Protein AF-0000000079718727 (afdb_homodimer)

Organism: NCBI:txid616991

Structure (mmCIF, N/CA/C/O backbone):
data_AF-0000000079718727-model_v1
#
loop_
_entity.id
_entity.type
_entity.pdbx_description
1 polymer 'Uncharacterized protein'
#
loop_
_atom_site.group_PDB
_atom_site.id
_atom_site.type_symbol
_atom_site.label_atom_id
_atom_site.label_alt_id
_atom_site.label_comp_id
_atom_site.label_asym_id
_atom_site.label_entity_id
_atom_site.label_seq_id
_atom_site.pdbx_PDB_ins_code
_atom_site.Cartn_x
_atom_site.Cartn_y
_atom_site.Cartn_z
_atom_site.occupancy
_atom_site.B_iso_or_equiv
_atom_site.auth_seq_id
_atom_site.auth_comp_id
_atom_site.auth_asym_id
_atom_site.auth_atom_id
_atom_site.pdbx_PDB_model_num
ATOM 1 N N . MET A 1 1 ? 8.297 -9.117 6.426 1 93.31 1 MET A N 1
ATOM 2 C CA . MET A 1 1 ? 7.969 -8.266 7.562 1 93.31 1 MET A CA 1
ATOM 3 C C . MET A 1 1 ? 6.512 -7.809 7.496 1 93.31 1 MET A C 1
ATOM 5 O O . MET A 1 1 ? 6.027 -7.422 6.434 1 93.31 1 MET A O 1
ATOM 9 N N . LYS A 1 2 ? 5.801 -8.016 8.57 1 97.44 2 LYS A N 1
ATOM 10 C CA . LYS A 1 2 ? 4.41 -7.566 8.641 1 97.44 2 LYS A CA 1
ATOM 11 C C . LYS A 1 2 ? 4.105 -6.91 9.984 1 97.44 2 LYS A C 1
ATOM 13 O O . LYS A 1 2 ? 4.84 -7.109 10.953 1 97.44 2 LYS A O 1
ATOM 18 N N . ILE A 1 3 ? 3.084 -6.105 9.984 1 98.56 3 ILE A N 1
ATOM 19 C CA . ILE A 1 3 ? 2.514 -5.527 11.195 1 98.56 3 ILE A CA 1
ATOM 20 C C . ILE A 1 3 ? 1.02 -5.277 10.992 1 98.56 3 ILE A C 1
ATOM 22 O O . ILE A 1 3 ? 0.595 -4.859 9.914 1 98.56 3 ILE A O 1
ATOM 26 N N . ASN A 1 4 ? 0.254 -5.629 12.07 1 98.75 4 ASN A N 1
ATOM 27 C CA . ASN A 1 4 ? -1.149 -5.242 11.977 1 98.75 4 ASN A CA 1
ATOM 28 C C . ASN A 1 4 ? -1.316 -3.727 12.039 1 98.75 4 ASN A C 1
ATOM 30 O O . ASN A 1 4 ? -0.668 -3.059 12.852 1 98.75 4 ASN A O 1
ATOM 34 N N . LYS A 1 5 ? -2.252 -3.238 11.227 1 98.5 5 LYS A N 1
ATOM 35 C CA . LYS A 1 5 ? -2.4 -1.789 11.148 1 98.5 5 LYS A CA 1
ATOM 36 C C . LYS A 1 5 ? -2.682 -1.187 12.516 1 98.5 5 LYS A C 1
ATOM 38 O O . LYS A 1 5 ? -2.205 -0.093 12.836 1 98.5 5 LYS A O 1
ATOM 43 N N . GLU A 1 6 ? -3.4 -1.875 13.398 1 97.88 6 GLU A N 1
ATOM 44 C CA . GLU A 1 6 ? -3.762 -1.343 14.711 1 97.88 6 GLU A CA 1
ATOM 45 C C . GLU A 1 6 ? -2.58 -1.393 15.672 1 97.88 6 GLU A C 1
ATOM 47 O O . GLU A 1 6 ? -2.621 -0.788 16.75 1 97.88 6 GLU A O 1
ATOM 52 N N . SER A 1 7 ? -1.541 -2.168 15.305 1 98.44 7 SER A N 1
ATOM 53 C CA . SER A 1 7 ? -0.389 -2.322 16.188 1 98.44 7 SER A CA 1
ATOM 54 C C . SER A 1 7 ? 0.741 -1.378 15.789 1 98.44 7 SER A C 1
ATOM 56 O O . SER A 1 7 ? 1.793 -1.356 16.438 1 98.44 7 SER A O 1
ATOM 58 N N . ILE A 1 8 ? 0.582 -0.688 14.656 1 98.62 8 ILE A N 1
ATOM 59 C CA . ILE A 1 8 ? 1.578 0.31 14.289 1 98.62 8 ILE A CA 1
ATOM 60 C C . ILE A 1 8 ? 1.684 1.368 15.383 1 98.62 8 ILE A C 1
ATOM 62 O O . ILE A 1 8 ? 0.667 1.829 15.906 1 98.62 8 ILE A O 1
ATOM 66 N N . PRO A 1 9 ? 2.861 1.795 15.727 1 98.38 9 PRO A N 1
ATOM 67 C CA . PRO A 1 9 ? 3.014 2.783 16.797 1 98.38 9 PRO A CA 1
ATOM 68 C C . PRO A 1 9 ? 2.336 4.113 16.469 1 98.38 9 PRO A C 1
ATOM 70 O O . PRO A 1 9 ? 2.426 4.594 15.344 1 98.38 9 PRO A O 1
ATOM 73 N N . THR A 1 10 ? 1.676 4.699 17.516 1 97.81 10 THR A N 1
ATOM 74 C CA . THR A 1 10 ? 1.069 6.02 17.375 1 97.81 10 THR A CA 1
ATOM 75 C C . THR A 1 10 ? 2.135 7.109 17.422 1 97.81 10 THR A C 1
ATOM 77 O O . THR A 1 10 ? 2.957 7.145 18.344 1 97.81 10 THR A O 1
ATOM 80 N N . THR A 1 11 ? 2.084 7.973 16.469 1 96.19 11 THR A N 1
ATOM 81 C CA . THR A 1 11 ? 3.059 9.062 16.453 1 96.19 11 THR A CA 1
ATOM 82 C C . THR A 1 11 ? 2.402 10.383 16.828 1 96.19 11 THR A C 1
ATOM 84 O O . THR A 1 11 ? 3.072 11.289 17.328 1 96.19 11 THR A O 1
ATOM 87 N N . MET A 1 12 ? 1.173 10.57 16.625 1 92.31 12 MET A N 1
ATOM 88 C CA . MET A 1 12 ? 0.374 11.734 17 1 92.31 12 MET A CA 1
ATOM 89 C C . MET A 1 12 ? -1.045 11.32 17.375 1 92.31 12 MET A C 1
ATOM 91 O O . MET A 1 12 ? -1.648 10.477 16.719 1 92.31 12 MET A O 1
ATOM 95 N N . GLN A 1 13 ? -1.51 11.93 18.484 1 94.19 13 GLN A N 1
ATOM 96 C CA . GLN A 1 13 ? -2.84 11.547 18.938 1 94.19 13 GLN A CA 1
ATOM 97 C C . GLN A 1 13 ? -3.584 12.742 19.516 1 94.19 13 GLN A C 1
ATOM 99 O O . GLN A 1 13 ? -3.014 13.531 20.281 1 94.19 13 GLN A O 1
ATOM 104 N N . SER A 1 14 ? -4.754 12.914 19.094 1 92.38 14 SER A N 1
ATOM 105 C CA . SER A 1 14 ? -5.754 13.797 19.688 1 92.38 14 SER A CA 1
ATOM 106 C C . SER A 1 14 ? -7.129 13.141 19.703 1 92.38 14 SER A C 1
ATOM 108 O O . SER A 1 14 ? -7.297 12.023 19.219 1 92.38 14 SER A O 1
ATOM 110 N N . PRO A 1 15 ? -8.102 13.695 20.422 1 90.88 15 PRO A N 1
ATOM 111 C CA . PRO A 1 15 ? -9.383 13.008 20.594 1 90.88 15 PRO A CA 1
ATOM 112 C C . PRO A 1 15 ? -9.945 12.469 19.281 1 90.88 15 PRO A C 1
ATOM 114 O O . PRO A 1 15 ? -10.43 11.336 19.219 1 90.88 15 PRO A O 1
ATOM 117 N N . ASP A 1 16 ? -9.875 13.07 18.109 1 94.12 16 ASP A N 1
ATOM 118 C CA . ASP A 1 16 ? -10.477 12.617 16.859 1 94.12 16 ASP A CA 1
ATOM 119 C C . ASP A 1 16 ? -9.406 12.305 15.828 1 94.12 16 ASP A C 1
ATOM 121 O O . ASP A 1 16 ? -9.703 12.148 14.641 1 94.12 16 ASP A O 1
ATOM 125 N N . THR A 1 17 ? -8.188 12.234 16.297 1 96.19 17 THR A N 1
ATOM 126 C CA . THR A 1 17 ? -7.07 12.023 15.375 1 96.19 17 THR A CA 1
ATOM 127 C C . THR A 1 17 ? -6.109 10.977 15.922 1 96.19 17 THR A C 1
ATOM 129 O O . THR A 1 17 ? -5.723 11.031 17.094 1 96.19 17 THR A O 1
ATOM 132 N N . THR A 1 18 ? -5.816 9.992 15.172 1 97.88 18 THR A N 1
ATOM 133 C CA . THR A 1 18 ? -4.746 9.047 15.453 1 97.88 18 THR A CA 1
ATOM 134 C C . THR A 1 18 ? -3.867 8.836 14.227 1 97.88 18 THR A C 1
ATOM 136 O O . THR A 1 18 ? -4.34 8.359 13.188 1 97.88 18 THR A O 1
ATOM 139 N N . MET A 1 19 ? -2.602 9.195 14.297 1 97.81 19 MET A N 1
ATOM 140 C CA . MET A 1 19 ? -1.617 8.938 13.25 1 97.81 19 MET A CA 1
ATOM 141 C C . MET A 1 19 ? -0.585 7.914 13.711 1 97.81 19 MET A C 1
ATOM 143 O O . MET A 1 19 ? -0.058 8.016 14.82 1 97.81 19 MET A O 1
ATOM 147 N N . ARG A 1 20 ? -0.367 6.91 12.891 1 98.69 20 ARG A N 1
ATOM 148 C CA . ARG A 1 20 ? 0.563 5.824 13.172 1 98.69 20 ARG A CA 1
ATOM 149 C C . ARG A 1 20 ? 1.602 5.688 12.062 1 98.69 20 ARG A C 1
ATOM 151 O O . ARG A 1 20 ? 1.285 5.863 10.883 1 98.69 20 ARG A O 1
ATOM 158 N N . ALA A 1 21 ? 2.818 5.309 12.438 1 98.75 21 ALA A N 1
ATOM 159 C CA . ALA A 1 21 ? 3.875 5.133 11.445 1 98.75 21 ALA A CA 1
ATOM 160 C C . ALA A 1 21 ? 4.898 4.105 11.914 1 98.75 21 ALA A C 1
ATOM 162 O O . ALA A 1 21 ? 5.219 4.027 13.102 1 98.75 21 ALA A O 1
ATOM 163 N N . GLN A 1 22 ? 5.355 3.396 11.016 1 98.5 22 GLN A N 1
ATOM 164 C CA . GLN A 1 22 ? 6.426 2.426 11.219 1 98.5 22 GLN A CA 1
ATOM 165 C C . GLN A 1 22 ? 7.383 2.402 10.031 1 98.5 22 GLN A C 1
ATOM 167 O O . GLN A 1 22 ? 6.961 2.166 8.898 1 98.5 22 GLN A O 1
ATOM 172 N N . SER A 1 23 ? 8.688 2.631 10.234 1 97.81 23 SER A N 1
ATOM 173 C CA . SER A 1 23 ? 9.688 2.584 9.18 1 97.81 23 SER A CA 1
ATOM 174 C C . SER A 1 23 ? 10.219 1.168 8.984 1 97.81 23 SER A C 1
ATOM 176 O O . SER A 1 23 ? 9.578 0.197 9.383 1 97.81 23 SER A O 1
ATOM 178 N N . ASN A 1 24 ? 11.211 1.021 8.164 1 95.5 24 ASN A N 1
ATOM 179 C CA . ASN A 1 24 ? 11.938 -0.216 7.898 1 95.5 24 ASN A CA 1
ATOM 180 C C . ASN A 1 24 ? 11.078 -1.217 7.133 1 95.5 24 ASN A C 1
ATOM 182 O O . ASN A 1 24 ? 11.07 -2.406 7.449 1 95.5 24 ASN A O 1
ATOM 186 N N . PHE A 1 25 ? 10.25 -0.764 6.301 1 97.75 25 PHE A N 1
ATOM 187 C CA . PHE A 1 25 ? 9.516 -1.593 5.352 1 97.75 25 PHE A CA 1
ATOM 188 C C . PHE A 1 25 ? 10.078 -1.435 3.945 1 97.75 25 PHE A C 1
ATOM 190 O O . PHE A 1 25 ? 9.461 -0.796 3.088 1 97.75 25 PHE A O 1
ATOM 197 N N . GLY A 1 26 ? 11.266 -1.987 3.713 1 97.56 26 GLY A N 1
ATOM 198 C CA . GLY A 1 26 ? 11.875 -1.956 2.391 1 97.56 26 GLY A CA 1
ATOM 199 C C . GLY A 1 26 ? 12.117 -0.549 1.881 1 97.56 26 GLY A C 1
ATOM 200 O O . GLY A 1 26 ? 11.758 -0.223 0.748 1 97.56 26 GLY A O 1
ATOM 201 N N . GLY A 1 27 ? 12.633 0.291 2.73 1 98.12 27 GLY A N 1
ATOM 202 C CA . GLY A 1 27 ? 12.93 1.661 2.344 1 98.12 27 GLY A CA 1
ATOM 203 C C . GLY A 1 27 ? 11.742 2.594 2.49 1 98.12 27 GLY A C 1
ATOM 204 O O . GLY A 1 27 ? 11.852 3.793 2.225 1 98.12 27 GLY A O 1
ATOM 205 N N . MET A 1 28 ? 10.641 2.008 2.965 1 98.69 28 MET A N 1
ATOM 206 C CA . MET A 1 28 ? 9.43 2.801 3.125 1 98.69 28 MET A CA 1
ATOM 207 C C . MET A 1 28 ? 9.008 2.871 4.59 1 98.69 28 MET A C 1
ATOM 209 O O . MET A 1 28 ? 9.375 2.004 5.387 1 98.69 28 MET A O 1
ATOM 213 N N . THR A 1 29 ? 8.352 3.902 4.891 1 98.88 29 THR A N 1
ATOM 214 C CA . THR A 1 29 ? 7.574 4.027 6.121 1 98.88 29 THR A CA 1
ATOM 215 C C . THR A 1 29 ? 6.09 3.801 5.848 1 98.88 29 THR A C 1
ATOM 217 O O . THR A 1 29 ? 5.523 4.387 4.922 1 98.88 29 THR A O 1
ATOM 220 N N . VAL A 1 30 ? 5.457 2.926 6.637 1 98.88 30 VAL A N 1
ATOM 221 C CA . VAL A 1 30 ? 4.031 2.654 6.477 1 98.88 30 VAL A CA 1
ATOM 222 C C . VAL A 1 30 ? 3.238 3.414 7.539 1 98.88 30 VAL A C 1
ATOM 224 O O . VAL A 1 30 ? 3.693 3.562 8.672 1 98.88 30 VAL A O 1
ATOM 227 N N . CYS A 1 31 ? 2.107 3.891 7.105 1 98.88 31 CYS A N 1
ATOM 228 C CA . CYS A 1 31 ? 1.258 4.668 8 1 98.88 31 CYS A CA 1
ATOM 229 C C . CYS A 1 31 ? -0.172 4.141 7.988 1 98.88 31 CYS A C 1
ATOM 231 O O . CYS A 1 31 ? -0.638 3.615 6.977 1 98.88 31 CYS A O 1
ATOM 233 N N . PHE A 1 32 ? -0.829 4.203 9.055 1 98.94 32 PHE A N 1
ATOM 234 C CA . PHE A 1 32 ? -2.273 4.09 9.219 1 98.94 32 PHE A CA 1
ATOM 235 C C . PHE A 1 32 ? -2.832 5.301 9.945 1 98.94 32 PHE A C 1
ATOM 237 O O . PHE A 1 32 ? -2.568 5.492 11.141 1 98.94 32 PHE A O 1
ATOM 244 N N . ASN A 1 33 ? -3.605 6.062 9.203 1 98.81 33 ASN A N 1
ATOM 245 C CA . ASN A 1 33 ? -4.059 7.34 9.742 1 98.81 33 ASN A CA 1
ATOM 246 C C . ASN A 1 33 ? -5.582 7.402 9.836 1 98.81 33 ASN A C 1
ATOM 248 O O . ASN A 1 33 ? -6.281 6.953 8.922 1 98.81 33 ASN A O 1
ATOM 252 N N . GLU A 1 34 ? -6.094 7.855 10.875 1 98.81 34 GLU A N 1
ATOM 253 C CA . GLU A 1 34 ? -7.488 8.188 11.141 1 98.81 34 GLU A CA 1
ATOM 254 C C . GLU A 1 34 ? -7.656 9.68 11.422 1 98.81 34 GLU A C 1
ATOM 256 O O . GLU A 1 34 ? -7.195 10.18 12.445 1 98.81 34 GLU A O 1
ATOM 261 N N . LEU A 1 35 ? -8.297 10.383 10.57 1 98.69 35 LEU A N 1
ATOM 262 C CA . LEU A 1 35 ? -8.367 11.844 10.625 1 98.69 35 LEU A CA 1
ATOM 263 C C . LEU A 1 35 ? -9.812 12.32 10.523 1 98.69 35 LEU A C 1
ATOM 265 O O . LEU A 1 35 ? -10.594 11.781 9.734 1 98.69 35 LEU A O 1
ATOM 269 N N . PRO A 1 36 ? -10.203 13.273 11.258 1 98.62 36 PRO A N 1
ATOM 270 C CA . PRO A 1 36 ? -11.578 13.773 11.219 1 98.62 36 PRO A CA 1
ATOM 271 C C . PRO A 1 36 ? -11.836 14.695 10.039 1 98.62 36 PRO A C 1
ATOM 273 O O . PRO A 1 36 ? -10.914 15.352 9.547 1 98.62 36 PRO A O 1
ATOM 276 N N . LYS A 1 37 ? -13.109 14.711 9.695 1 98.62 37 LYS A N 1
ATOM 277 C CA . LYS A 1 37 ? -13.555 15.711 8.719 1 98.62 37 LYS A CA 1
ATOM 278 C C . LYS A 1 37 ? -13.047 17.094 9.094 1 98.62 37 LYS A C 1
ATOM 280 O O . LYS A 1 37 ? -13.086 17.484 10.266 1 98.62 37 LYS A O 1
ATOM 285 N N . GLY A 1 38 ? -12.547 17.812 8.07 1 98.31 38 GLY A N 1
ATOM 286 C CA . GLY A 1 38 ? -12.133 19.188 8.297 1 98.31 38 GLY A CA 1
ATOM 287 C C . GLY A 1 38 ? -10.633 19.344 8.492 1 98.31 38 GLY A C 1
ATOM 288 O O . GLY A 1 38 ? -10.102 20.453 8.438 1 98.31 38 GLY A O 1
ATOM 289 N N . THR A 1 39 ? -9.906 18.203 8.789 1 97.75 39 THR A N 1
ATOM 290 C CA . THR A 1 39 ? -8.453 18.281 8.844 1 97.75 39 THR A CA 1
ATOM 291 C C . THR A 1 39 ? -7.891 18.859 7.555 1 97.75 39 THR A C 1
ATOM 293 O O . THR A 1 39 ? -8.211 18.391 6.461 1 97.75 39 THR A O 1
ATOM 296 N N . ASP A 1 40 ? -7.168 19.859 7.68 1 98.06 40 ASP A N 1
ATOM 297 C CA . ASP A 1 40 ? -6.516 20.531 6.559 1 98.06 40 ASP A CA 1
ATOM 298 C C . ASP A 1 40 ? -5 20.547 6.738 1 98.06 40 ASP A C 1
ATOM 300 O O . ASP A 1 40 ? -4.488 21.219 7.641 1 98.06 40 ASP A O 1
ATOM 304 N N . PHE A 1 41 ? -4.25 19.969 5.801 1 97.88 41 PHE A N 1
ATOM 305 C CA . PHE A 1 41 ? -2.801 19.859 5.941 1 97.88 41 PHE A CA 1
ATOM 306 C C . PHE A 1 41 ? -2.109 21.109 5.383 1 97.88 41 PHE A C 1
ATOM 308 O O . PHE A 1 41 ? -0.922 21.328 5.633 1 97.88 41 PHE A O 1
ATOM 315 N N . THR A 1 42 ? -2.789 21.922 4.672 1 97.88 42 THR A N 1
ATOM 316 C CA . THR A 1 42 ? -2.215 23.016 3.91 1 97.88 42 THR A CA 1
ATOM 317 C C . THR A 1 42 ? -1.39 23.922 4.812 1 97.88 42 THR A C 1
ATOM 319 O O . THR A 1 42 ? -0.223 24.203 4.527 1 97.88 42 THR A O 1
ATOM 322 N N . PRO A 1 43 ? -1.949 24.406 5.957 1 97.56 43 PRO A N 1
ATOM 323 C CA . PRO A 1 43 ? -1.154 25.297 6.805 1 97.56 43 PRO A CA 1
ATOM 324 C C . PRO A 1 43 ? 0.085 24.609 7.383 1 97.56 43 PRO A C 1
ATOM 326 O O . PRO A 1 43 ? 1.099 25.266 7.625 1 97.56 43 PRO A O 1
ATOM 329 N N . LEU A 1 44 ? 0.045 23.297 7.602 1 96.69 44 LEU A N 1
ATOM 330 C CA . LEU A 1 44 ? 1.126 22.547 8.234 1 96.69 44 LEU A CA 1
ATOM 331 C C . LEU A 1 44 ? 2.287 22.344 7.266 1 96.69 44 LEU A C 1
ATOM 333 O O . LEU A 1 44 ? 3.391 21.984 7.684 1 96.69 44 LEU A O 1
ATOM 337 N N . LEU A 1 45 ? 2.072 22.625 5.988 1 98.25 45 LEU A N 1
ATOM 338 C CA . LEU A 1 45 ? 3.082 22.375 4.965 1 98.25 45 LEU A CA 1
ATOM 339 C C . LEU A 1 45 ? 3.773 23.672 4.559 1 98.25 45 LEU A C 1
ATOM 341 O O . LEU A 1 45 ? 4.734 23.656 3.785 1 98.25 45 LEU A O 1
ATOM 345 N N . GLN A 1 46 ? 3.26 24.844 5.09 1 97.88 46 GLN A N 1
ATOM 346 C CA . GLN A 1 46 ? 3.877 26.125 4.797 1 97.88 46 GLN A CA 1
ATOM 347 C C . GLN A 1 46 ? 5.348 26.141 5.211 1 97.88 46 GLN A C 1
ATOM 349 O O . GLN A 1 46 ? 5.684 25.75 6.328 1 97.88 46 GLN A O 1
ATOM 354 N N . GLY A 1 47 ? 6.25 26.594 4.285 1 97.75 47 GLY A N 1
ATOM 355 C CA . GLY A 1 47 ? 7.68 26.656 4.551 1 97.75 47 GLY A CA 1
ATOM 356 C C . GLY A 1 47 ? 8.469 25.594 3.797 1 97.75 47 GLY A C 1
ATOM 357 O O . GLY A 1 47 ? 9.68 25.734 3.604 1 97.75 47 GLY A O 1
ATOM 358 N N . LEU A 1 48 ? 7.828 24.547 3.418 1 98.38 48 LEU A N 1
ATOM 359 C CA . LEU A 1 48 ? 8.453 23.594 2.504 1 98.38 48 LEU A CA 1
ATOM 360 C C . LEU A 1 48 ? 8.539 24.156 1.095 1 98.38 48 LEU A C 1
ATOM 362 O O . LEU A 1 48 ? 7.977 25.234 0.82 1 98.38 48 LEU A O 1
ATOM 366 N N . ALA A 1 49 ? 9.242 23.406 0.257 1 96.38 49 ALA A N 1
ATOM 367 C CA . ALA A 1 49 ? 9.258 23.797 -1.148 1 96.38 49 ALA A CA 1
ATOM 368 C C . ALA A 1 49 ? 7.844 23.859 -1.72 1 96.38 49 ALA A C 1
ATOM 370 O O . ALA A 1 49 ? 7.078 22.891 -1.589 1 96.38 49 ALA A O 1
ATOM 371 N N . ASN A 1 50 ? 7.434 24.969 -2.295 1 97.5 50 ASN A N 1
ATOM 372 C CA . ASN A 1 50 ? 6.121 25.234 -2.867 1 97.5 50 ASN A CA 1
ATOM 373 C C . ASN A 1 50 ? 5.02 25.156 -1.811 1 97.5 50 ASN A C 1
ATOM 375 O O . ASN A 1 50 ? 3.84 25.047 -2.145 1 97.5 50 ASN A O 1
ATOM 379 N N . ASN A 1 51 ? 5.406 25.109 -0.521 1 98.19 51 ASN A N 1
ATOM 380 C CA . ASN A 1 51 ? 4.461 25 0.585 1 98.19 51 ASN A CA 1
ATOM 381 C C . ASN A 1 51 ? 3.59 23.75 0.467 1 98.19 51 ASN A C 1
ATOM 383 O O . ASN A 1 51 ? 2.385 23.812 0.721 1 98.19 51 ASN A O 1
ATOM 387 N N . SER A 1 52 ? 4.18 22.703 -0.006 1 98.56 52 SER A N 1
ATOM 388 C CA . SER A 1 52 ? 3.443 21.469 -0.229 1 98.56 52 SER A CA 1
ATOM 389 C C . SER A 1 52 ? 4.297 20.25 0.115 1 98.56 52 SER A C 1
ATOM 391 O O . SER A 1 52 ? 5.512 20.359 0.287 1 98.56 52 SER A O 1
ATOM 393 N N . CYS A 1 53 ? 3.66 19.172 0.39 1 98.81 53 CYS A N 1
ATOM 394 C CA . CYS A 1 53 ? 4.348 17.922 0.673 1 98.81 53 CYS A CA 1
ATOM 395 C C . CYS A 1 53 ? 5.152 17.453 -0.534 1 98.81 53 CYS A C 1
ATOM 397 O O . CYS A 1 53 ? 4.609 17.312 -1.628 1 98.81 53 CYS A O 1
ATOM 399 N N . HIS A 1 54 ? 6.395 17.156 -0.42 1 98.75 54 HIS A N 1
ATOM 400 C CA . HIS A 1 54 ? 7.238 16.672 -1.508 1 98.75 54 HIS A CA 1
ATOM 401 C C . HIS A 1 54 ? 7.441 15.164 -1.421 1 98.75 54 HIS A C 1
ATOM 403 O O . HIS A 1 54 ? 8.234 14.594 -2.178 1 98.75 54 HIS A O 1
ATOM 409 N N . CYS A 1 55 ? 6.852 14.492 -0.471 1 98.75 55 CYS A N 1
ATOM 410 C CA . CYS A 1 55 ? 6.914 13.047 -0.328 1 98.75 55 CYS A CA 1
ATOM 411 C C . CYS A 1 55 ? 5.859 12.367 -1.192 1 98.75 55 CYS A C 1
ATOM 413 O O . CYS A 1 55 ? 4.664 12.609 -1.025 1 98.75 55 CYS A O 1
ATOM 415 N N . PRO A 1 56 ? 6.301 11.5 -2.141 1 98.75 56 PRO A N 1
ATOM 416 C CA . PRO A 1 56 ? 5.27 10.719 -2.834 1 98.75 56 PRO A CA 1
ATOM 417 C C . PRO A 1 56 ? 4.609 9.688 -1.933 1 98.75 56 PRO A C 1
ATOM 419 O O . PRO A 1 56 ? 5.234 9.188 -0.994 1 98.75 56 PRO A O 1
ATOM 422 N N . HIS A 1 57 ? 3.336 9.32 -2.168 1 98.88 57 HIS A N 1
ATOM 423 C CA . HIS A 1 57 ? 2.559 8.391 -1.354 1 98.88 57 HIS A CA 1
ATOM 424 C C . HIS A 1 57 ? 1.831 7.375 -2.223 1 98.88 57 HIS A C 1
ATOM 426 O O . HIS A 1 57 ? 1.206 7.738 -3.223 1 98.88 57 HIS A O 1
ATOM 432 N N . TRP A 1 58 ? 1.941 6.152 -1.95 1 98.94 58 TRP A N 1
ATOM 433 C CA . TRP A 1 58 ? 1.059 5.094 -2.424 1 98.94 58 TRP A CA 1
ATOM 434 C C . TRP A 1 58 ? 0.127 4.625 -1.312 1 98.94 58 TRP A C 1
ATOM 436 O O . TRP A 1 58 ? 0.557 4.434 -0.172 1 98.94 58 TRP A O 1
ATOM 446 N N . GLY A 1 59 ? -1.164 4.465 -1.646 1 98.88 59 GLY A N 1
ATOM 447 C CA . GLY A 1 59 ? -1.988 4.098 -0.505 1 98.88 59 GLY A CA 1
ATOM 448 C C . GLY A 1 59 ? -3.369 3.611 -0.9 1 98.88 59 GLY A C 1
ATOM 449 O O . GLY A 1 59 ? -3.623 3.328 -2.072 1 98.88 59 GLY A O 1
ATOM 450 N N . TYR A 1 60 ? -4.152 3.377 0.121 1 98.94 60 TYR A N 1
ATOM 451 C CA . TYR A 1 60 ? -5.488 2.795 0.031 1 98.94 60 TYR A CA 1
ATOM 452 C C . TYR A 1 60 ? -6.426 3.42 1.06 1 98.94 60 TYR A C 1
ATOM 454 O O . TYR A 1 60 ? -6.07 3.543 2.234 1 98.94 60 TYR A O 1
ATOM 462 N N . VAL A 1 61 ? -7.625 3.854 0.581 1 98.94 61 VAL A N 1
ATOM 463 C CA . VAL A 1 61 ? -8.609 4.469 1.468 1 98.94 61 VAL A CA 1
ATOM 464 C C . VAL A 1 61 ? -9.555 3.4 2.004 1 98.94 61 VAL A C 1
ATOM 466 O O . VAL A 1 61 ? -10.305 2.783 1.239 1 98.94 61 VAL A O 1
ATOM 469 N N . LEU A 1 62 ? -9.578 3.246 3.289 1 98.88 62 LEU A N 1
ATOM 470 C CA . LEU A 1 62 ? -10.43 2.256 3.938 1 98.88 62 LEU A CA 1
ATOM 471 C C . LEU A 1 62 ? -11.836 2.812 4.16 1 98.88 62 LEU A C 1
ATOM 473 O O . LEU A 1 62 ? -12.82 2.082 4.051 1 98.88 62 LEU A O 1
ATOM 477 N N . GLU A 1 63 ? -11.914 4.031 4.547 1 98.81 63 GLU A N 1
ATOM 478 C CA . GLU A 1 63 ? -13.156 4.723 4.863 1 98.81 63 GLU A CA 1
ATOM 479 C C . GLU A 1 63 ? -13.047 6.219 4.594 1 98.81 63 GLU A C 1
ATOM 481 O O . GLU A 1 63 ? -11.969 6.805 4.738 1 98.81 63 GLU A O 1
ATOM 486 N N . GLY A 1 64 ? -14.203 6.793 4.242 1 98.88 64 GLY A N 1
ATOM 487 C CA . GLY A 1 64 ? -14.297 8.242 4.211 1 98.88 64 GLY A CA 1
ATOM 488 C C . GLY A 1 64 ? -13.812 8.852 2.908 1 98.88 64 GLY A C 1
ATOM 489 O O . GLY A 1 64 ? -13.984 8.258 1.84 1 98.88 64 GLY A O 1
ATOM 490 N N . ALA A 1 65 ? -13.344 10.141 2.992 1 98.94 65 ALA A N 1
ATOM 491 C CA . ALA A 1 65 ? -12.961 10.875 1.789 1 98.94 65 ALA A CA 1
ATOM 492 C C . ALA A 1 65 ? -11.945 11.969 2.113 1 98.94 65 ALA A C 1
ATOM 494 O O . ALA A 1 65 ? -12.031 12.617 3.158 1 98.94 65 ALA A O 1
ATOM 495 N N . MET A 1 66 ? -11.008 12.188 1.203 1 98.94 66 MET A N 1
ATOM 496 C CA . MET A 1 66 ? -9.961 13.203 1.316 1 98.94 66 MET A CA 1
ATOM 497 C C . MET A 1 66 ? -9.695 13.859 -0.032 1 98.94 66 MET A C 1
ATOM 499 O O . MET A 1 66 ? -9.461 13.172 -1.028 1 98.94 66 MET A O 1
ATOM 503 N N . LEU A 1 67 ? -9.781 15.125 -0.014 1 98.94 67 LEU A N 1
ATOM 504 C CA . LEU A 1 67 ? -9.469 15.906 -1.208 1 98.94 67 LEU A CA 1
ATOM 505 C C . LEU A 1 67 ? -7.977 16.188 -1.298 1 98.94 67 LEU A C 1
ATOM 507 O O . LEU A 1 67 ? -7.391 16.766 -0.375 1 98.94 67 LEU A O 1
ATOM 511 N N . VAL A 1 68 ? -7.363 15.805 -2.354 1 98.94 68 VAL A N 1
ATOM 512 C CA . VAL A 1 68 ? -5.969 16.125 -2.635 1 98.94 68 VAL A CA 1
ATOM 513 C C . VAL A 1 68 ? -5.891 17.297 -3.613 1 98.94 68 VAL A C 1
ATOM 515 O O . VAL A 1 68 ? -6.621 17.328 -4.605 1 98.94 68 VAL A O 1
ATOM 518 N N . ILE A 1 69 ? -5.094 18.234 -3.32 1 98.75 69 ILE A N 1
ATOM 519 C CA . ILE A 1 69 ? -4.859 19.391 -4.168 1 98.75 69 ILE A CA 1
ATOM 520 C C . ILE A 1 69 ? -3.393 19.438 -4.594 1 98.75 69 ILE A C 1
ATOM 522 O O . ILE A 1 69 ? -2.498 19.547 -3.754 1 98.75 69 ILE A O 1
ATOM 526 N N . TYR A 1 70 ? -3.141 19.391 -5.914 1 98.56 70 TYR A N 1
ATOM 527 C CA . TYR A 1 70 ? -1.776 19.359 -6.426 1 98.5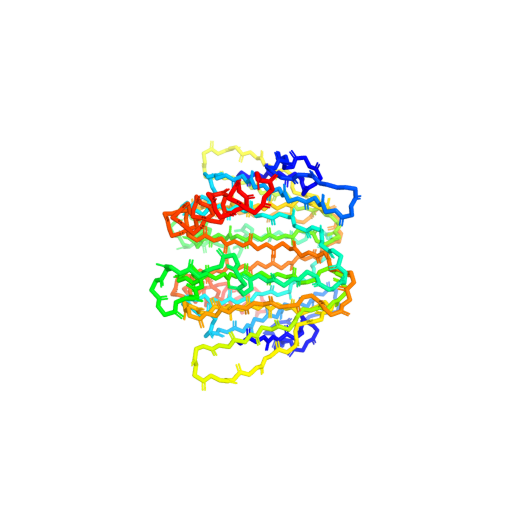6 70 TYR A CA 1
ATOM 528 C C . TYR A 1 70 ? -1.257 20.766 -6.691 1 98.56 70 TYR A C 1
ATOM 530 O O . TYR A 1 70 ? -2.039 21.719 -6.805 1 98.56 70 TYR A O 1
ATOM 538 N N . ASP A 1 71 ? 0.026 20.812 -6.844 1 98.19 71 ASP A N 1
ATOM 539 C CA . ASP A 1 71 ? 0.665 22.109 -7.035 1 98.19 71 ASP A CA 1
ATOM 540 C C . ASP A 1 71 ? 0.19 22.766 -8.328 1 98.19 71 ASP A C 1
ATOM 542 O O . ASP A 1 71 ? 0.185 24 -8.438 1 98.19 71 ASP A O 1
ATOM 546 N N . ASP A 1 72 ? -0.2 22.016 -9.312 1 97.81 72 ASP A N 1
ATOM 547 C CA . ASP A 1 72 ? -0.647 22.578 -10.586 1 97.81 72 ASP A CA 1
ATOM 548 C C . ASP A 1 72 ? -2.125 22.953 -10.531 1 97.81 72 ASP A C 1
ATOM 550 O O . ASP A 1 72 ? -2.707 23.359 -11.539 1 97.81 72 ASP A O 1
ATOM 554 N N . GLY A 1 73 ? -2.742 22.734 -9.414 1 97 73 GLY A N 1
ATOM 555 C CA . GLY A 1 73 ? -4.121 23.141 -9.211 1 97 73 GLY A CA 1
ATOM 556 C C . GLY A 1 73 ? -5.117 22.016 -9.398 1 97 73 GLY A C 1
ATOM 557 O O . GLY A 1 73 ? -6.285 22.141 -9.023 1 97 73 GLY A O 1
ATOM 558 N N . LYS A 1 74 ? -4.688 20.984 -9.984 1 97.88 74 LYS A N 1
ATOM 559 C CA . LYS A 1 74 ? -5.582 19.844 -10.125 1 97.88 74 LYS A CA 1
ATOM 560 C C . LYS A 1 74 ? -6 19.297 -8.758 1 97.88 74 LYS A C 1
ATOM 562 O O . LYS A 1 74 ? -5.23 19.375 -7.797 1 97.88 74 LYS A O 1
ATOM 567 N N . GLU A 1 75 ? -7.254 18.859 -8.695 1 98.69 75 GLU A N 1
ATOM 568 C CA . GLU A 1 75 ? -7.793 18.266 -7.477 1 98.69 75 GLU A CA 1
ATOM 569 C C . GLU A 1 75 ? -8.289 16.844 -7.723 1 98.69 75 GLU A C 1
ATOM 571 O O . GLU A 1 75 ? -8.75 16.531 -8.82 1 98.69 75 GLU A O 1
ATOM 576 N N . GLU A 1 76 ? -8.219 16.094 -6.734 1 98.44 76 GLU A N 1
ATOM 577 C CA . GLU A 1 76 ? -8.695 14.711 -6.797 1 98.44 76 GLU A CA 1
ATOM 578 C C . GLU A 1 76 ? -9.305 14.273 -5.469 1 98.44 76 GLU A C 1
ATOM 580 O O . GLU A 1 76 ? -8.672 14.406 -4.418 1 98.44 76 GLU A O 1
ATOM 585 N N . LEU A 1 77 ? -10.578 13.797 -5.52 1 98.94 77 LEU A N 1
ATOM 586 C CA . LEU A 1 77 ? -11.227 13.305 -4.309 1 98.94 77 LEU A CA 1
ATOM 587 C C . LEU A 1 77 ? -11.008 11.797 -4.148 1 98.94 77 LEU A C 1
ATOM 589 O O . LEU A 1 77 ? -11.492 11.008 -4.961 1 98.94 77 LEU A O 1
ATOM 593 N N . LEU A 1 78 ? -10.305 11.391 -3.16 1 98.88 78 LEU A N 1
ATOM 594 C CA . LEU A 1 78 ? -10.125 9.984 -2.799 1 98.88 78 LEU A CA 1
ATOM 595 C C . LEU A 1 78 ? -11.266 9.508 -1.907 1 98.88 78 LEU A C 1
ATOM 597 O O . LEU A 1 78 ? -11.664 10.203 -0.969 1 98.88 78 LEU A O 1
ATOM 601 N N . THR A 1 79 ? -11.766 8.344 -2.162 1 98.94 79 THR A N 1
ATOM 602 C CA . THR A 1 79 ? -12.844 7.785 -1.363 1 98.94 79 THR A CA 1
ATOM 603 C C . THR A 1 79 ? -12.609 6.301 -1.089 1 98.94 79 THR A C 1
ATOM 605 O O . THR A 1 79 ? -11.688 5.699 -1.643 1 98.94 79 THR A O 1
ATOM 608 N N . LYS A 1 80 ? -13.461 5.781 -0.197 1 98.88 80 LYS A N 1
ATOM 609 C CA . LYS A 1 80 ? -13.367 4.379 0.203 1 98.88 80 LYS A CA 1
ATOM 610 C C . LYS A 1 80 ? -13.133 3.479 -1.005 1 98.88 80 LYS A C 1
ATOM 612 O O . LYS A 1 80 ? -13.859 3.566 -2 1 98.88 80 LYS A O 1
ATOM 617 N N . GLY A 1 81 ? -12.148 2.658 -0.917 1 98.81 81 GLY A N 1
ATOM 618 C CA . GLY A 1 81 ? -11.898 1.668 -1.952 1 98.81 81 GLY A CA 1
ATOM 619 C C . GLY A 1 81 ? -10.914 2.141 -3.004 1 98.81 81 GLY A C 1
ATOM 620 O O . GLY A 1 81 ? -10.445 1.352 -3.83 1 98.81 81 GLY A O 1
ATOM 621 N N . ASP A 1 82 ? -10.57 3.408 -2.996 1 98.88 82 ASP A N 1
ATOM 622 C CA . ASP A 1 82 ? -9.602 3.936 -3.949 1 98.88 82 ASP A CA 1
ATOM 623 C C . ASP A 1 82 ? -8.18 3.527 -3.57 1 98.88 82 ASP A C 1
ATOM 625 O O . ASP A 1 82 ? -7.797 3.613 -2.404 1 98.88 82 ASP A O 1
ATOM 629 N N . ILE A 1 83 ? -7.426 3.008 -4.48 1 98.94 83 ILE A N 1
ATOM 630 C CA . ILE A 1 83 ? -5.969 2.947 -4.457 1 98.94 83 ILE A CA 1
ATOM 631 C C . ILE A 1 83 ? -5.391 4.191 -5.129 1 98.94 83 ILE A C 1
ATOM 633 O O . ILE A 1 83 ? -5.891 4.633 -6.164 1 98.94 83 ILE A O 1
ATOM 637 N N . PHE A 1 84 ? -4.285 4.758 -4.527 1 98.88 84 PHE A N 1
ATOM 638 C CA . PHE A 1 84 ? -3.836 6.043 -5.055 1 98.88 84 PHE A CA 1
ATOM 639 C C . PHE A 1 84 ? -2.314 6.113 -5.086 1 98.88 84 PHE A C 1
ATOM 641 O O . PHE A 1 84 ? -1.638 5.391 -4.352 1 98.88 84 PHE A O 1
ATOM 648 N N . TYR A 1 85 ? -1.826 6.883 -5.934 1 98.88 85 TYR A N 1
ATOM 649 C CA . TYR A 1 85 ? -0.476 7.434 -5.973 1 98.88 85 TYR A CA 1
ATOM 650 C C . TYR A 1 85 ? -0.507 8.953 -6.008 1 98.88 85 TYR A C 1
ATOM 652 O O . TYR A 1 85 ? -1.128 9.547 -6.891 1 98.88 85 TYR A O 1
ATOM 660 N N . LEU A 1 86 ? 0.02 9.57 -5.016 1 98.75 86 LEU A N 1
ATOM 661 C CA . LEU A 1 86 ? 0.202 11.016 -4.98 1 98.75 86 LEU A CA 1
ATOM 662 C C . LEU A 1 86 ? 1.652 11.391 -5.27 1 98.75 86 LEU A C 1
ATOM 664 O O . LEU A 1 86 ? 2.541 11.109 -4.461 1 98.75 86 LEU A O 1
ATOM 668 N N . PRO A 1 87 ? 1.927 12 -6.402 1 98.38 87 PRO A N 1
ATOM 669 C CA . PRO A 1 87 ? 3.295 12.469 -6.617 1 98.38 87 PRO A CA 1
ATOM 670 C C . PRO A 1 87 ? 3.664 13.641 -5.711 1 98.38 87 PRO A C 1
ATOM 672 O O . PRO A 1 87 ? 2.801 14.188 -5.016 1 98.38 87 PRO A O 1
ATOM 675 N N . SER A 1 88 ? 5.031 13.906 -5.676 1 98.31 88 SER A N 1
ATOM 676 C CA . SER A 1 88 ? 5.484 15.102 -4.977 1 98.31 88 SER A CA 1
ATOM 677 C C . SER A 1 88 ? 4.703 16.328 -5.422 1 98.31 88 SER A C 1
ATOM 679 O O . SER A 1 88 ? 4.418 16.5 -6.609 1 98.31 88 SER A O 1
ATOM 681 N N . GLY A 1 89 ? 4.395 17.188 -4.484 1 98.62 89 GLY A N 1
ATOM 682 C CA . GLY A 1 89 ? 3.707 18.422 -4.781 1 98.62 89 GLY A CA 1
ATOM 683 C C . GLY A 1 89 ? 2.207 18.344 -4.578 1 98.62 89 GLY A C 1
ATOM 684 O O . GLY A 1 89 ? 1.443 18.344 -5.547 1 98.62 89 GLY A O 1
ATOM 685 N N . HIS A 1 90 ? 1.764 18.359 -3.357 1 98.88 90 HIS A N 1
ATOM 686 C CA . HIS A 1 90 ? 0.336 18.281 -3.07 1 98.88 90 HIS A CA 1
ATOM 687 C C . HIS A 1 90 ? 0.044 18.656 -1.623 1 98.88 90 HIS A C 1
ATOM 689 O O . HIS A 1 90 ? 0.95 18.688 -0.787 1 98.88 90 HIS A O 1
ATOM 695 N N . THR A 1 91 ? -1.126 19.031 -1.354 1 98.75 91 THR A N 1
ATOM 696 C CA . THR A 1 91 ? -1.724 19.047 -0.023 1 98.75 91 THR A CA 1
ATOM 697 C C . THR A 1 91 ? -3.041 18.281 -0.008 1 98.75 91 THR A C 1
ATOM 699 O O . THR A 1 91 ? -3.398 17.625 -0.994 1 98.75 91 THR A O 1
ATOM 702 N N . ALA A 1 92 ? -3.68 18.219 1.172 1 98.75 92 ALA A N 1
ATOM 703 C CA . ALA A 1 92 ? -4.91 17.438 1.27 1 98.75 92 ALA A CA 1
ATOM 704 C C . ALA A 1 92 ? -5.84 18.016 2.336 1 98.75 92 ALA A C 1
ATOM 706 O O . ALA A 1 92 ? -5.379 18.609 3.316 1 98.75 92 ALA A O 1
ATOM 707 N N . ILE A 1 93 ? -7.105 17.859 2.178 1 98.88 93 ILE A N 1
ATOM 708 C CA . ILE A 1 93 ? -8.164 18.234 3.105 1 98.88 93 ILE A CA 1
ATOM 709 C C . ILE A 1 93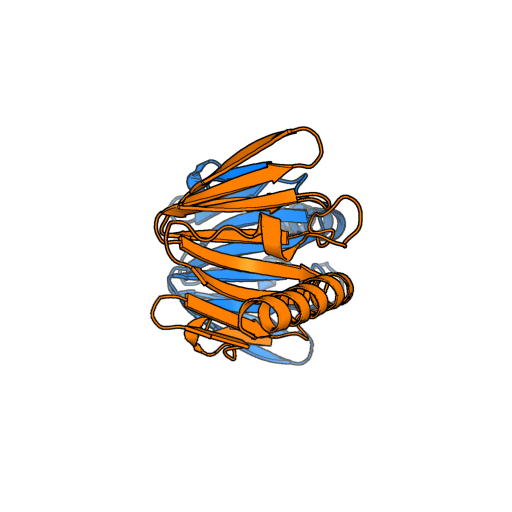 ? -9.133 17.078 3.285 1 98.88 93 ILE A C 1
ATOM 711 O O . ILE A 1 93 ? -9.703 16.562 2.311 1 98.88 93 ILE A O 1
ATOM 7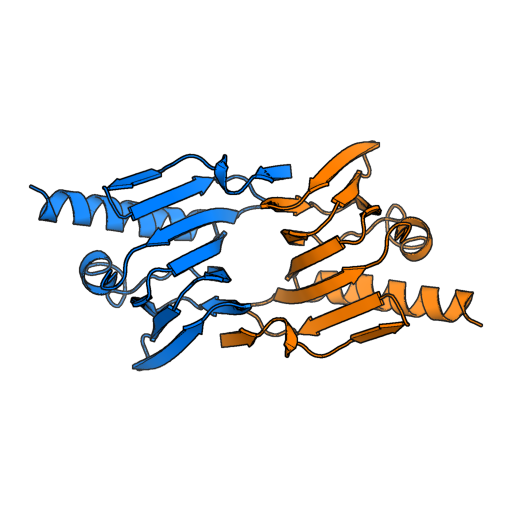15 N N . VAL A 1 94 ? -9.375 16.703 4.52 1 98.88 94 VAL A N 1
ATOM 716 C CA . VAL A 1 94 ? -10.289 15.617 4.816 1 98.88 94 VAL A CA 1
ATOM 717 C C . VAL A 1 94 ? -11.734 16.094 4.684 1 98.88 94 VAL A C 1
ATOM 719 O O . VAL A 1 94 ? -12.141 17.047 5.363 1 98.88 94 VAL A O 1
ATOM 722 N N . LYS A 1 95 ? -12.484 15.422 3.906 1 98.94 95 LYS A N 1
ATOM 723 C CA . LYS A 1 95 ? -13.852 15.859 3.611 1 98.94 95 LYS A CA 1
ATOM 724 C C . LYS A 1 95 ? -14.867 15.031 4.387 1 98.94 95 LYS A C 1
ATOM 726 O O . LYS A 1 95 ? -15.992 15.477 4.621 1 98.94 95 LYS A O 1
ATOM 731 N N . GLU A 1 96 ? -14.617 13.852 4.68 1 98.81 96 GLU A N 1
ATOM 732 C CA . GLU A 1 96 ? -15.273 12.93 5.602 1 98.81 96 GLU A CA 1
ATOM 733 C C . GLU A 1 96 ? -14.258 12.234 6.5 1 98.81 96 GLU A C 1
ATOM 735 O O . GLU A 1 96 ? -13.117 12.016 6.102 1 98.81 96 GLU A O 1
ATOM 740 N N . ASP A 1 97 ? -14.711 11.93 7.793 1 98.81 97 ASP A N 1
ATOM 741 C CA . ASP A 1 97 ? -13.773 11.148 8.594 1 98.81 97 ASP A CA 1
ATOM 742 C C . ASP A 1 97 ? -13.125 10.047 7.766 1 98.81 97 ASP A C 1
ATOM 744 O O . ASP A 1 97 ? -13.812 9.234 7.156 1 98.81 97 ASP A O 1
ATOM 748 N N . VAL A 1 98 ? -11.773 10.047 7.742 1 98.81 98 VAL A N 1
ATOM 749 C CA . VAL A 1 98 ? -11.102 9.164 6.801 1 98.81 98 VAL A CA 1
ATOM 750 C C . VAL A 1 98 ? -10.195 8.195 7.562 1 98.81 98 VAL A C 1
ATOM 752 O O . VAL A 1 98 ? -9.648 8.539 8.609 1 98.81 98 VAL A O 1
ATOM 755 N N . LYS A 1 99 ? -10.148 6.961 7.176 1 98.88 99 LYS A N 1
ATOM 756 C CA . LYS A 1 99 ? -9.141 5.957 7.516 1 98.88 99 LYS A CA 1
ATOM 757 C C . LYS A 1 99 ? -8.391 5.488 6.273 1 98.88 99 LYS A C 1
ATOM 759 O O . LYS A 1 99 ? -9 5.07 5.289 1 98.88 99 LYS A O 1
ATOM 764 N N . LEU A 1 100 ? -7.059 5.641 6.285 1 98.88 100 LEU A N 1
ATOM 765 C CA . LEU A 1 100 ? -6.301 5.219 5.113 1 98.88 100 LEU A CA 1
ATOM 766 C C . LEU A 1 100 ? -4.93 4.688 5.512 1 98.88 100 LEU A C 1
ATOM 768 O O . LEU A 1 100 ? -4.414 5.031 6.578 1 98.88 100 LEU A O 1
ATOM 772 N N . ILE A 1 101 ? -4.332 3.838 4.746 1 98.94 101 ILE A N 1
ATOM 773 C CA . ILE A 1 101 ? -2.945 3.402 4.871 1 98.94 101 ILE A CA 1
ATOM 774 C C . ILE A 1 101 ? -2.127 3.939 3.699 1 98.94 101 ILE A C 1
ATOM 776 O O . ILE A 1 101 ? -2.654 4.133 2.602 1 98.94 101 ILE A O 1
ATOM 780 N N . ASP A 1 102 ? -0.924 4.184 3.934 1 98.88 102 ASP A N 1
ATOM 781 C CA . ASP A 1 102 ? -0.072 4.566 2.812 1 98.88 102 ASP A CA 1
ATOM 782 C C . ASP A 1 102 ? 1.378 4.156 3.059 1 98.88 102 ASP A C 1
ATOM 784 O O . ASP A 1 102 ? 1.768 3.891 4.195 1 98.88 102 ASP A O 1
ATOM 788 N N . PHE A 1 103 ? 2.127 3.998 2.041 1 98.94 103 PHE A N 1
ATOM 789 C CA . PHE A 1 103 ? 3.549 3.688 1.954 1 98.94 103 PHE A CA 1
ATOM 790 C C . PHE A 1 103 ? 4.332 4.883 1.426 1 98.94 103 PHE A C 1
ATOM 792 O O . PHE A 1 103 ? 3.977 5.461 0.397 1 98.94 103 PHE A O 1
ATOM 799 N N . ASN A 1 104 ? 5.34 5.207 2.082 1 98.88 104 ASN A N 1
ATOM 800 C CA . ASN A 1 104 ? 6.055 6.453 1.813 1 98.88 104 ASN A CA 1
ATOM 801 C C . ASN A 1 104 ? 7.566 6.25 1.832 1 98.88 104 ASN A C 1
ATOM 803 O O . ASN A 1 104 ? 8.109 5.691 2.789 1 98.88 104 ASN A O 1
ATOM 807 N N . PRO A 1 105 ? 8.312 6.73 0.781 1 98.69 105 PRO A N 1
ATOM 808 C CA . PRO A 1 105 ? 9.773 6.691 0.939 1 98.69 105 PRO A CA 1
ATOM 809 C C . PRO A 1 105 ? 10.242 7.355 2.23 1 98.69 105 PRO A C 1
ATOM 811 O O . PRO A 1 105 ? 9.938 8.523 2.477 1 98.69 105 PRO A O 1
ATOM 814 N N . THR A 1 106 ? 11.039 6.602 3.018 1 98.75 106 THR A N 1
ATOM 815 C CA . THR A 1 106 ? 11.297 6.961 4.406 1 98.75 106 THR A CA 1
ATOM 816 C C . THR A 1 106 ? 12 8.312 4.492 1 98.75 106 THR A C 1
ATOM 818 O O . THR A 1 106 ? 11.664 9.141 5.344 1 98.75 106 THR A O 1
ATOM 821 N N . LYS A 1 107 ? 12.945 8.547 3.625 1 98.56 107 LYS A N 1
ATOM 822 C CA . LYS A 1 107 ? 13.711 9.789 3.686 1 98.56 107 LYS A CA 1
ATOM 823 C C . LYS A 1 107 ? 12.805 11.008 3.508 1 98.56 107 LYS A C 1
ATOM 825 O O . LYS A 1 107 ? 12.789 11.906 4.348 1 98.56 107 LYS A O 1
ATOM 830 N N . GLU A 1 108 ? 12.07 10.977 2.398 1 98.69 108 GLU A N 1
ATOM 831 C CA . GLU A 1 108 ? 11.172 12.094 2.113 1 98.69 108 GLU A CA 1
ATOM 832 C C . GLU A 1 108 ? 10.094 12.227 3.186 1 98.69 108 GLU A C 1
ATOM 834 O O . GLU A 1 108 ? 9.75 13.336 3.592 1 98.69 108 GLU A O 1
ATOM 839 N N . PHE A 1 109 ? 9.602 11.133 3.621 1 98.75 109 PHE A N 1
ATOM 840 C CA . PHE A 1 109 ? 8.578 11.148 4.664 1 98.75 109 PHE A CA 1
ATOM 841 C C . PHE A 1 109 ? 9.102 11.828 5.922 1 98.75 109 PHE A C 1
ATOM 843 O O . PHE A 1 109 ? 8.43 12.688 6.492 1 98.75 109 PHE A O 1
ATOM 850 N N . ASN A 1 110 ? 10.297 11.414 6.348 1 98.44 110 ASN A N 1
ATOM 851 C CA . ASN A 1 110 ? 10.883 11.977 7.559 1 98.44 110 ASN A CA 1
ATOM 852 C C . ASN A 1 110 ? 11.062 13.492 7.445 1 98.44 110 ASN A C 1
ATOM 854 O O . ASN A 1 110 ? 10.852 14.219 8.414 1 98.44 110 ASN A O 1
ATOM 858 N N . GLU A 1 111 ? 11.469 13.938 6.305 1 98.5 111 GLU A N 1
ATOM 859 C CA . GLU A 1 111 ? 11.633 15.375 6.098 1 98.5 111 GLU A CA 1
ATOM 860 C C . GLU A 1 111 ? 10.32 16.125 6.285 1 98.5 111 GLU A C 1
ATOM 862 O O . GLU A 1 111 ? 10.266 17.141 6.969 1 98.5 111 GLU A O 1
ATOM 867 N N . VAL A 1 112 ? 9.258 15.57 5.691 1 98.5 112 VAL A N 1
ATOM 868 C CA . VAL A 1 112 ? 7.969 16.25 5.715 1 98.5 112 VAL A CA 1
ATOM 869 C C . VAL A 1 112 ? 7.371 16.172 7.117 1 98.5 112 VAL A C 1
ATOM 871 O O . VAL A 1 112 ? 6.91 17.188 7.652 1 98.5 112 VAL A O 1
ATOM 874 N N . ILE A 1 113 ? 7.422 15.039 7.734 1 97.5 113 ILE A N 1
ATOM 875 C CA . ILE A 1 113 ? 6.73 14.867 9.008 1 97.5 113 ILE A CA 1
ATOM 876 C C . ILE A 1 113 ? 7.465 15.641 10.102 1 97.5 113 ILE A C 1
ATOM 878 O O . ILE A 1 113 ? 6.84 16.156 11.031 1 97.5 113 ILE A O 1
ATOM 882 N N . THR A 1 114 ? 8.781 15.711 10.023 1 97.12 114 THR A N 1
ATOM 883 C CA . THR A 1 114 ? 9.539 16.547 10.953 1 97.12 114 THR A CA 1
ATOM 884 C C . THR A 1 114 ? 9.078 18 10.867 1 97.12 114 THR A C 1
ATOM 886 O O . THR A 1 114 ? 8.852 18.641 11.898 1 97.12 114 THR A O 1
ATOM 889 N N . HIS A 1 115 ? 8.969 18.516 9.703 1 97.44 115 HIS A N 1
ATOM 890 C CA . HIS A 1 115 ? 8.5 19.875 9.492 1 97.44 115 HIS A CA 1
ATOM 891 C C . HIS A 1 115 ? 7.102 20.078 10.062 1 97.44 115 HIS A C 1
ATOM 893 O O . HIS A 1 115 ? 6.832 21.078 10.742 1 97.44 115 HIS A O 1
ATOM 899 N N . VAL A 1 116 ? 6.184 19.172 9.773 1 96.12 116 VAL A N 1
ATOM 900 C CA . VAL A 1 116 ? 4.805 19.25 10.25 1 96.12 116 VAL A CA 1
ATOM 901 C C . VAL A 1 116 ? 4.785 19.266 11.781 1 96.12 116 VAL A C 1
ATOM 903 O O . VAL A 1 116 ? 4.02 20.016 12.383 1 96.12 116 VAL A O 1
ATOM 906 N N . GLY A 1 117 ? 5.602 18.375 12.336 1 93.75 117 GLY A N 1
ATOM 907 C CA . GLY A 1 117 ? 5.715 18.391 13.781 1 93.75 117 GLY A CA 1
ATOM 908 C C . GLY A 1 117 ? 6.137 19.734 14.336 1 93.75 117 GLY A C 1
ATOM 909 O O . GLY A 1 117 ? 5.602 20.188 15.352 1 93.75 117 GLY A O 1
ATOM 910 N N . MET A 1 118 ? 7.086 20.375 13.719 1 94.81 118 MET A N 1
ATOM 911 C CA . MET A 1 118 ? 7.559 21.688 14.133 1 94.81 118 MET A CA 1
ATOM 912 C C . MET A 1 118 ? 6.457 22.734 13.992 1 94.81 118 MET A C 1
ATOM 914 O O . MET A 1 118 ? 6.277 23.578 14.875 1 94.81 118 MET A O 1
ATOM 918 N N . LYS A 1 119 ? 5.758 22.656 12.945 1 94.19 119 LYS A N 1
ATOM 919 C CA . LYS A 1 119 ? 4.672 23.594 12.711 1 94.19 119 LYS A CA 1
ATOM 920 C C . LYS A 1 119 ? 3.566 23.438 13.75 1 94.19 119 LYS A C 1
ATOM 922 O O . LYS A 1 119 ? 2.996 24.438 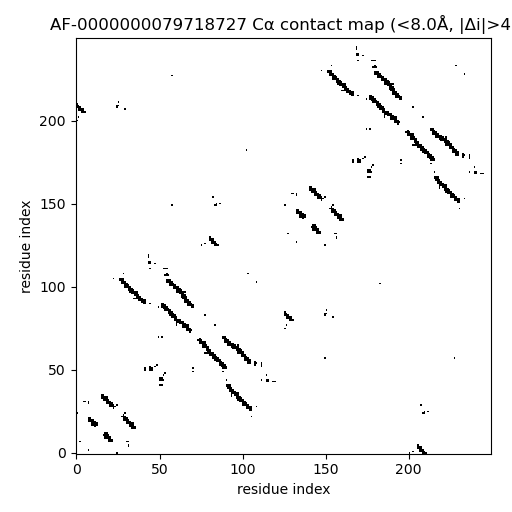14.211 1 94.19 119 LYS A O 1
ATOM 927 N N . MET A 1 120 ? 3.256 22.266 14.062 1 90.56 120 MET A N 1
ATOM 928 C CA . MET A 1 120 ? 2.236 22 15.078 1 90.56 120 MET A CA 1
ATOM 929 C C . MET A 1 120 ? 2.656 22.578 16.422 1 90.56 120 MET A C 1
ATOM 931 O O . MET A 1 120 ? 1.826 23.094 17.172 1 90.56 120 MET A O 1
ATOM 935 N N . ALA A 1 121 ? 3.893 22.453 16.719 1 89.75 121 ALA A N 1
ATOM 936 C CA . ALA A 1 121 ? 4.406 22.984 17.969 1 89.75 121 ALA A CA 1
ATOM 937 C C . ALA A 1 121 ? 4.305 24.5 18 1 89.75 121 ALA A C 1
ATOM 939 O O . ALA A 1 121 ? 4.055 25.094 19.047 1 89.75 121 ALA A O 1
ATOM 940 N N . GLU A 1 122 ? 4.422 25.016 16.891 1 87.38 122 GLU A N 1
ATOM 941 C CA . GLU A 1 122 ? 4.316 26.469 16.781 1 87.38 122 GLU A CA 1
ATOM 942 C C . GLU A 1 122 ? 2.877 26.938 17 1 87.38 122 GLU A C 1
ATOM 944 O O . GLU A 1 122 ? 2.639 27.969 17.609 1 87.38 122 GLU A O 1
ATOM 949 N N . PHE A 1 123 ? 1.929 26.25 16.484 1 79.31 123 PHE A N 1
ATOM 950 C CA . PHE A 1 123 ? 0.524 26.625 16.594 1 79.31 123 PHE A CA 1
ATOM 951 C C . PHE A 1 123 ? -0.009 26.312 17.984 1 79.31 123 PHE A C 1
ATOM 953 O O . PHE A 1 123 ? -0.942 26.969 18.453 1 79.31 123 PHE A O 1
ATOM 960 N N . GLY A 1 124 ? 0.289 25.172 18.516 1 66.75 124 GLY A N 1
ATOM 961 C CA . GLY A 1 124 ? -0.185 24.828 19.844 1 66.75 124 GLY A CA 1
ATOM 962 C C . GLY A 1 124 ? 0.467 25.641 20.938 1 66.75 124 GLY A C 1
ATOM 963 O O . GLY A 1 124 ? 0.043 25.594 22.094 1 66.75 124 GLY A O 1
ATOM 964 N N . GLY A 1 125 ? 1.591 26.312 20.766 1 50.41 125 GLY A N 1
ATOM 965 C CA . GLY A 1 125 ? 2.18 27.219 21.75 1 50.41 125 GLY A CA 1
ATOM 966 C C . GLY A 1 125 ? 1.662 28.641 21.641 1 50.41 125 GLY A C 1
ATOM 967 O O . GLY A 1 125 ? 1.037 29 20.641 1 50.41 125 GLY A O 1
ATOM 968 N N . MET B 1 1 ? -3.186 10.422 -9.031 1 93.31 1 MET B N 1
ATOM 969 C CA . MET B 1 1 ? -3.801 9.328 -9.773 1 93.31 1 MET B CA 1
ATOM 970 C C . MET B 1 1 ? -4.457 8.328 -8.828 1 93.31 1 MET B C 1
ATOM 972 O O . MET B 1 1 ? -3.883 7.973 -7.797 1 93.31 1 MET B O 1
ATOM 976 N N . LYS B 1 2 ? -5.699 8.023 -9.086 1 97.44 2 LYS B N 1
ATOM 977 C CA . LYS B 1 2 ? -6.406 7.039 -8.273 1 97.44 2 LYS B CA 1
ATOM 978 C C . LYS B 1 2 ? -7.227 6.094 -9.148 1 97.44 2 LYS B C 1
ATOM 980 O O . LYS B 1 2 ? -7.512 6.406 -10.305 1 97.44 2 LYS B O 1
ATOM 985 N N . ILE B 1 3 ? -7.523 4.957 -8.594 1 98.56 3 ILE B N 1
ATOM 986 C CA . ILE B 1 3 ? -8.445 3.994 -9.18 1 98.56 3 ILE B CA 1
ATOM 987 C C . ILE B 1 3 ? -9.125 3.193 -8.07 1 98.56 3 ILE B C 1
ATOM 989 O O . ILE B 1 3 ? -8.484 2.832 -7.078 1 98.56 3 ILE B O 1
ATOM 993 N N . ASN B 1 4 ? -10.461 3.012 -8.266 1 98.75 4 ASN B N 1
ATOM 994 C CA . ASN B 1 4 ? -11.102 2.102 -7.324 1 98.75 4 ASN B CA 1
ATOM 995 C C . ASN B 1 4 ? -10.617 0.667 -7.516 1 98.75 4 ASN B C 1
ATOM 997 O O . ASN B 1 4 ? -10.484 0.197 -8.648 1 98.75 4 ASN B O 1
ATOM 1001 N N . LYS B 1 5 ? -10.445 -0.017 -6.387 1 98.5 5 LYS B N 1
ATOM 1002 C CA . LYS B 1 5 ? -9.883 -1.359 -6.477 1 98.5 5 LYS B CA 1
ATOM 1003 C C . LYS B 1 5 ? -10.727 -2.256 -7.375 1 98.5 5 LYS B C 1
ATOM 1005 O O . LYS B 1 5 ? -10.195 -3.092 -8.109 1 98.5 5 LYS B O 1
ATOM 1010 N N . GLU B 1 6 ? -12.039 -2.094 -7.41 1 97.88 6 GLU B N 1
ATOM 1011 C CA . GLU B 1 6 ? -12.922 -2.951 -8.195 1 97.88 6 GLU B CA 1
ATOM 1012 C C . GLU B 1 6 ? -12.875 -2.582 -9.68 1 97.88 6 GLU B C 1
ATOM 1014 O O . GLU B 1 6 ? -13.375 -3.328 -10.523 1 97.88 6 GLU B O 1
ATOM 1019 N N . SER B 1 7 ? -12.312 -1.387 -9.977 1 98.44 7 SER B N 1
ATOM 1020 C CA . SER B 1 7 ? -12.266 -0.926 -11.359 1 98.44 7 SER B CA 1
ATOM 1021 C C . SER B 1 7 ? -10.922 -1.235 -12 1 98.44 7 SER B C 1
ATOM 1023 O O . SER B 1 7 ? -10.703 -0.938 -13.18 1 98.44 7 SER B O 1
ATOM 1025 N N . ILE B 1 8 ? -9.977 -1.731 -11.203 1 98.62 8 ILE B N 1
ATOM 1026 C CA . ILE B 1 8 ? -8.703 -2.148 -11.781 1 98.62 8 ILE B CA 1
ATOM 1027 C C . ILE B 1 8 ? -8.938 -3.24 -12.828 1 98.62 8 ILE B C 1
ATOM 1029 O O . ILE B 1 8 ? -9.727 -4.16 -12.602 1 98.62 8 ILE B O 1
ATOM 1033 N N . PRO B 1 9 ? -8.266 -3.182 -13.938 1 98.38 9 PRO B N 1
ATOM 1034 C CA . PRO B 1 9 ? -8.484 -4.191 -14.984 1 98.38 9 PRO B CA 1
ATOM 1035 C C . PRO B 1 9 ? -8.133 -5.602 -14.523 1 98.38 9 PRO B C 1
ATOM 1037 O O . PRO B 1 9 ? -7.117 -5.801 -13.852 1 98.38 9 PRO B O 1
ATOM 1040 N N . THR B 1 10 ? -9.008 -6.586 -14.93 1 97.88 10 THR B N 1
ATOM 1041 C CA . THR B 1 10 ? -8.742 -7.992 -14.656 1 97.88 10 THR B CA 1
ATOM 1042 C C . THR B 1 10 ? -7.672 -8.539 -15.594 1 97.88 10 THR B C 1
ATOM 1044 O O . THR B 1 10 ? -7.77 -8.383 -16.812 1 97.88 10 THR B O 1
ATOM 1047 N N . THR B 1 11 ? -6.695 -9.18 -15.023 1 96.19 11 THR B N 1
ATOM 1048 C CA . THR B 1 11 ? -5.633 -9.75 -15.844 1 96.19 11 THR B CA 1
ATOM 1049 C C . THR B 1 11 ? -5.75 -11.266 -15.906 1 96.19 11 THR B C 1
ATOM 1051 O O . THR B 1 11 ? -5.305 -11.891 -16.875 1 96.19 11 THR B O 1
ATOM 1054 N N . MET B 1 12 ? -6.289 -11.898 -14.969 1 92.31 12 MET B N 1
ATOM 1055 C CA . MET B 1 12 ? -6.547 -13.328 -14.898 1 92.31 12 MET B CA 1
ATOM 1056 C C . MET B 1 12 ? -7.844 -13.609 -14.141 1 92.31 12 MET B C 1
ATOM 1058 O O . MET B 1 12 ? -8.117 -12.984 -13.117 1 92.31 12 MET B O 1
ATOM 1062 N N . GLN B 1 13 ? -8.617 -14.539 -14.719 1 94.19 13 GLN B N 1
ATOM 1063 C CA . GLN B 1 13 ? -9.898 -14.82 -14.094 1 94.19 13 GLN B CA 1
ATOM 1064 C C . GLN B 1 13 ? -10.258 -16.297 -14.211 1 94.19 13 GLN B C 1
ATOM 1066 O O . GLN B 1 13 ? -10.102 -16.891 -15.281 1 94.19 13 GLN B O 1
ATOM 1071 N N . SER B 1 14 ? -10.625 -16.859 -13.148 1 92.69 14 SER B N 1
ATOM 1072 C CA . SER B 1 14 ? -11.273 -18.172 -13.047 1 92.69 14 SER B CA 1
ATOM 1073 C C . SER B 1 14 ? -12.414 -18.141 -12.031 1 92.69 14 SER B C 1
ATOM 1075 O O . SER B 1 14 ? -12.641 -17.125 -11.375 1 92.69 14 SER B O 1
ATOM 1077 N N . PRO B 1 15 ? -13.25 -19.156 -11.969 1 91 15 PRO B N 1
ATOM 1078 C CA . PRO B 1 15 ? -14.438 -19.094 -11.109 1 91 15 PRO B CA 1
ATOM 1079 C C . PRO B 1 15 ? -14.117 -18.625 -9.695 1 91 15 PRO B C 1
ATOM 1081 O O . PRO B 1 15 ? -14.852 -17.812 -9.133 1 91 15 PRO B O 1
ATOM 1084 N N . ASP B 1 16 ? -13.023 -18.938 -9.039 1 94.31 16 ASP B N 1
ATOM 1085 C CA . ASP B 1 16 ? -12.742 -18.578 -7.656 1 94.31 16 ASP B CA 1
ATOM 1086 C C . ASP B 1 16 ? -11.516 -17.672 -7.57 1 94.31 16 ASP B C 1
ATOM 1088 O O . ASP B 1 16 ? -10.977 -17.453 -6.484 1 94.31 16 ASP B O 1
ATOM 1092 N N . THR B 1 17 ? -11.102 -17.203 -8.703 1 96.19 17 THR B N 1
ATOM 1093 C CA . THR B 1 17 ? -9.891 -16.391 -8.758 1 96.19 17 THR B CA 1
ATOM 1094 C C . THR B 1 17 ? -10.109 -15.141 -9.609 1 96.19 17 THR B C 1
ATOM 1096 O O . THR B 1 17 ? -10.633 -15.234 -10.727 1 96.19 17 THR B O 1
ATOM 1099 N N . THR B 1 18 ? -9.828 -14.008 -9.094 1 97.88 18 THR B N 1
ATOM 1100 C CA . THR B 1 18 ? -9.75 -12.766 -9.859 1 97.88 18 THR B CA 1
ATOM 1101 C C . THR B 1 18 ? -8.469 -12.008 -9.531 1 97.88 18 THR B C 1
ATOM 1103 O O . THR B 1 18 ? -8.25 -11.602 -8.391 1 97.88 18 THR B O 1
ATOM 1106 N N . MET B 1 19 ? -7.598 -11.828 -10.508 1 97.81 19 MET B N 1
ATOM 1107 C CA . MET B 1 19 ? -6.395 -11.016 -10.375 1 97.81 19 MET B CA 1
ATOM 1108 C C . MET B 1 19 ? -6.496 -9.75 -11.227 1 97.81 19 MET B C 1
ATOM 1110 O O . MET B 1 19 ? -6.883 -9.812 -12.391 1 97.81 19 MET B O 1
ATOM 1114 N N . ARG B 1 20 ? -6.215 -8.609 -10.609 1 98.62 20 ARG B N 1
ATOM 1115 C CA . ARG B 1 20 ? -6.281 -7.301 -11.258 1 98.62 20 ARG B CA 1
ATOM 1116 C C . ARG B 1 20 ? -4.957 -6.559 -11.133 1 98.62 20 ARG B C 1
ATOM 1118 O O . ARG B 1 20 ? -4.289 -6.637 -10.102 1 98.62 20 ARG B O 1
ATOM 1125 N N . ALA B 1 21 ? -4.625 -5.793 -12.156 1 98.75 21 ALA B N 1
ATOM 1126 C CA . ALA B 1 21 ? -3.381 -5.027 -12.125 1 98.75 21 ALA B CA 1
ATOM 1127 C C . ALA B 1 21 ? -3.49 -3.762 -12.969 1 98.75 21 ALA B C 1
ATOM 1129 O O . ALA B 1 21 ? -4.129 -3.768 -14.023 1 98.75 21 ALA B O 1
ATOM 1130 N N . GLN B 1 22 ? -2.902 -2.777 -12.508 1 98.5 22 GLN B N 1
ATOM 1131 C CA . GLN B 1 22 ? -2.785 -1.504 -13.211 1 98.5 22 GLN B CA 1
ATOM 1132 C C . GLN B 1 22 ? -1.408 -0.88 -12.992 1 98.5 22 GLN B C 1
ATOM 1134 O O . GLN B 1 22 ? -1.001 -0.643 -11.852 1 98.5 22 GLN B O 1
ATOM 1139 N N . SER B 1 23 ? -0.65 -0.582 -14.062 1 97.81 23 SER B N 1
ATOM 1140 C CA . SER B 1 23 ? 0.657 0.06 -13.969 1 97.81 23 SER B CA 1
ATOM 1141 C C . SER B 1 23 ? 0.527 1.579 -13.945 1 97.81 23 SER B C 1
ATOM 1143 O O . SER B 1 23 ? -0.543 2.111 -13.641 1 97.81 23 SER B O 1
ATOM 1145 N N . ASN B 1 24 ? 1.633 2.26 -13.984 1 95.31 24 ASN B N 1
ATOM 1146 C CA . ASN B 1 24 ? 1.745 3.711 -14.07 1 95.31 24 ASN B CA 1
ATOM 1147 C C . ASN B 1 24 ? 1.318 4.383 -12.766 1 95.31 24 ASN B C 1
ATOM 1149 O O . ASN B 1 24 ? 0.604 5.387 -12.789 1 95.31 24 ASN B O 1
ATOM 1153 N N . PHE B 1 25 ? 1.559 3.783 -11.695 1 97.75 25 PHE B N 1
ATOM 1154 C CA . PHE B 1 25 ? 1.414 4.387 -10.375 1 97.75 25 PHE B CA 1
ATOM 1155 C C . PHE B 1 25 ? 2.775 4.719 -9.773 1 97.75 25 PHE B C 1
ATOM 1157 O O . PHE B 1 25 ? 3.244 4.031 -8.867 1 97.75 25 PHE B O 1
ATOM 1164 N N . GLY B 1 26 ? 3.43 5.754 -10.305 1 97.5 26 GLY B N 1
ATOM 1165 C CA . GLY B 1 26 ? 4.707 6.199 -9.773 1 97.5 26 GLY B CA 1
ATOM 1166 C C . GLY B 1 26 ? 5.781 5.129 -9.82 1 97.5 26 GLY B C 1
ATOM 1167 O O . GLY B 1 26 ? 6.461 4.883 -8.82 1 97.5 26 GLY B O 1
ATOM 1168 N N . GLY B 1 27 ? 5.859 4.449 -10.93 1 98.12 27 GLY B N 1
ATOM 1169 C CA . GLY B 1 27 ? 6.867 3.412 -11.086 1 98.12 27 GLY B CA 1
ATOM 1170 C C . GLY B 1 27 ? 6.43 2.062 -10.555 1 98.12 27 GLY B C 1
ATOM 1171 O O . GLY B 1 27 ? 7.168 1.081 -10.648 1 98.12 27 GLY B O 1
ATOM 1172 N N . MET B 1 28 ? 5.191 2.039 -10.047 1 98.69 28 MET B N 1
ATOM 1173 C CA . MET B 1 28 ? 4.668 0.798 -9.484 1 98.69 28 MET B CA 1
ATOM 1174 C C . MET B 1 28 ? 3.453 0.312 -10.266 1 98.69 28 MET B C 1
ATOM 1176 O O . MET B 1 28 ? 2.781 1.102 -10.93 1 98.69 28 MET B O 1
ATOM 1180 N N . THR B 1 29 ? 3.266 -0.931 -10.219 1 98.88 29 THR B N 1
ATOM 1181 C CA . THR B 1 29 ? 2.014 -1.574 -10.602 1 98.88 29 THR B CA 1
ATOM 1182 C C . THR B 1 29 ? 1.194 -1.938 -9.367 1 98.88 29 THR B C 1
ATOM 1184 O O . THR B 1 29 ? 1.715 -2.541 -8.422 1 98.88 29 THR B O 1
ATOM 1187 N N . VAL B 1 30 ? -0.085 -1.562 -9.352 1 98.88 30 VAL B N 1
ATOM 1188 C CA . VAL B 1 30 ? -0.961 -1.882 -8.234 1 98.88 30 VAL B CA 1
ATOM 1189 C C . VAL B 1 30 ? -1.846 -3.074 -8.594 1 98.88 30 VAL B C 1
ATOM 1191 O O . VAL B 1 30 ? -2.268 -3.219 -9.742 1 98.88 30 VAL B O 1
ATOM 1194 N N . CYS B 1 31 ? -2.055 -3.889 -7.602 1 98.88 31 CYS B N 1
ATOM 1195 C CA . CYS B 1 31 ? -2.857 -5.09 -7.801 1 98.88 31 CYS B CA 1
ATOM 1196 C C . CYS B 1 31 ? -3.945 -5.203 -6.738 1 98.88 31 CYS B C 1
ATOM 1198 O O . CYS B 1 31 ? -3.762 -4.754 -5.605 1 98.88 31 CYS B O 1
ATOM 1200 N N . PHE B 1 32 ? -5.027 -5.711 -7.07 1 98.94 32 PHE B N 1
ATOM 1201 C CA . PHE B 1 32 ? -6.07 -6.234 -6.195 1 98.94 32 PHE B CA 1
ATOM 1202 C C . PHE B 1 32 ? -6.406 -7.676 -6.551 1 98.94 32 PHE B C 1
ATOM 1204 O O . PHE B 1 32 ? -6.973 -7.941 -7.613 1 98.94 32 PHE B O 1
ATOM 1211 N N . ASN B 1 33 ? -6.066 -8.547 -5.625 1 98.81 33 ASN B N 1
ATOM 1212 C CA . ASN B 1 33 ? -6.18 -9.969 -5.922 1 98.81 33 ASN B CA 1
ATOM 1213 C C . ASN B 1 33 ? -7.156 -10.664 -4.973 1 98.81 33 ASN B C 1
ATOM 1215 O O . ASN B 1 33 ? -7.16 -10.391 -3.773 1 98.81 33 ASN B O 1
ATOM 1219 N N . GLU B 1 34 ? -7.973 -11.461 -5.461 1 98.81 34 GLU B N 1
ATOM 1220 C CA . GLU B 1 34 ? -8.867 -12.383 -4.762 1 98.81 34 GLU B CA 1
ATOM 1221 C C . GLU B 1 34 ? -8.547 -13.836 -5.113 1 98.81 34 GLU B C 1
ATOM 1223 O O . GLU B 1 34 ? -8.75 -14.266 -6.246 1 98.81 34 GLU B O 1
ATOM 1228 N N . LEU B 1 35 ? -8.078 -14.578 -4.199 1 98.69 35 LEU B N 1
ATOM 1229 C CA . LEU B 1 35 ? -7.555 -15.922 -4.441 1 98.69 35 LEU B CA 1
ATOM 1230 C C . LEU B 1 35 ? -8.18 -16.922 -3.48 1 98.69 35 LEU B C 1
ATOM 1232 O O . LEU B 1 35 ? -8.352 -16.641 -2.295 1 98.69 35 LEU B O 1
ATOM 1236 N N . PRO B 1 36 ? -8.508 -18.078 -3.924 1 98.62 36 PRO B N 1
ATOM 1237 C CA . PRO B 1 36 ? -9.117 -19.078 -3.059 1 98.62 36 PRO B CA 1
ATOM 1238 C C . PRO B 1 36 ? -8.094 -19.812 -2.191 1 98.62 36 PRO B C 1
ATOM 1240 O O . PRO B 1 36 ? -6.926 -19.938 -2.574 1 98.62 36 PRO B O 1
ATOM 1243 N N . LYS B 1 37 ? -8.641 -20.297 -1.082 1 98.62 37 LYS B N 1
ATOM 1244 C CA . LYS B 1 37 ? -7.844 -21.203 -0.258 1 98.62 37 LYS B CA 1
ATOM 1245 C C . LYS B 1 37 ? -7.211 -22.297 -1.104 1 98.62 37 LYS B C 1
ATOM 1247 O O . LYS B 1 37 ? -7.863 -22.859 -1.984 1 98.62 37 LYS B O 1
ATOM 1252 N N . GLY B 1 38 ? -5.922 -22.547 -0.823 1 98.31 38 GLY B N 1
ATOM 1253 C CA . GLY B 1 38 ? -5.25 -23.656 -1.505 1 98.31 38 GLY B CA 1
ATOM 1254 C C . GLY B 1 38 ? -4.402 -23.188 -2.676 1 98.31 38 GLY B C 1
ATOM 1255 O O . GLY B 1 38 ? -3.584 -23.953 -3.193 1 98.31 38 GLY B O 1
ATOM 1256 N N . THR B 1 39 ? -4.633 -21.938 -3.186 1 97.81 39 THR B N 1
ATOM 1257 C CA . THR B 1 39 ? -3.75 -21.406 -4.223 1 97.81 39 THR B CA 1
ATOM 1258 C C . THR B 1 39 ? -2.291 -21.484 -3.777 1 97.81 39 THR B C 1
ATOM 1260 O O . THR B 1 39 ? -1.942 -21 -2.697 1 97.81 39 THR B O 1
ATOM 1263 N N . ASP B 1 40 ? -1.525 -22.094 -4.52 1 98.06 40 ASP B N 1
ATOM 1264 C CA . ASP B 1 40 ? -0.094 -22.234 -4.27 1 98.06 40 ASP B CA 1
ATOM 1265 C C . ASP B 1 40 ? 0.724 -21.656 -5.422 1 98.06 40 ASP B C 1
ATOM 1267 O O . ASP B 1 40 ? 0.707 -22.203 -6.531 1 98.06 40 ASP B O 1
ATOM 1271 N N . PHE B 1 41 ? 1.572 -20.656 -5.16 1 97.81 41 PHE B N 1
ATOM 1272 C CA . PHE B 1 41 ? 2.32 -19.984 -6.219 1 97.81 41 PHE B CA 1
ATOM 1273 C C . PHE B 1 41 ? 3.633 -20.719 -6.496 1 97.81 41 PHE B C 1
ATOM 1275 O O . PHE B 1 41 ? 4.281 -20.469 -7.512 1 97.81 41 PHE B O 1
ATOM 1282 N N . THR B 1 42 ? 4.031 -21.594 -5.664 1 97.88 42 THR B N 1
ATOM 1283 C CA . THR B 1 42 ? 5.355 -22.219 -5.691 1 97.88 42 THR B CA 1
ATOM 1284 C C . THR B 1 42 ? 5.625 -22.844 -7.055 1 97.88 42 THR B C 1
ATOM 1286 O O . THR B 1 42 ? 6.648 -22.562 -7.684 1 97.88 42 THR B O 1
ATOM 1289 N N . PRO B 1 43 ? 4.707 -23.703 -7.582 1 97.56 43 PRO B N 1
ATOM 1290 C CA . PRO B 1 43 ? 4.992 -24.312 -8.875 1 97.56 43 PRO B CA 1
ATOM 1291 C C . PRO B 1 43 ? 5.082 -23.297 -10.008 1 97.56 43 PRO B C 1
ATOM 1293 O O . PRO B 1 43 ? 5.809 -23.516 -10.984 1 97.56 43 PRO B O 1
ATOM 1296 N N . LEU B 1 44 ? 4.371 -22.156 -9.906 1 96.62 44 LEU B N 1
ATOM 1297 C CA . LEU B 1 44 ? 4.297 -21.156 -10.969 1 96.62 44 LEU B CA 1
ATOM 1298 C C . LEU B 1 44 ? 5.578 -20.328 -11.016 1 96.62 44 LEU B C 1
ATOM 1300 O O . LEU B 1 44 ? 5.824 -19.625 -11.992 1 96.62 44 LEU B O 1
ATOM 1304 N N . LEU B 1 45 ? 6.422 -20.453 -10.008 1 98.31 45 LEU B N 1
ATOM 1305 C CA . LEU B 1 45 ? 7.629 -19.641 -9.914 1 98.31 45 LEU B CA 1
ATOM 1306 C C . LEU B 1 45 ? 8.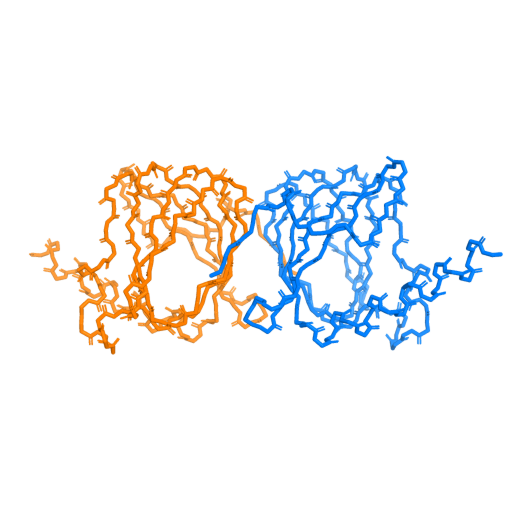859 -20.453 -10.312 1 98.31 45 LEU B C 1
ATOM 1308 O O . LEU B 1 45 ? 9.961 -19.906 -10.406 1 98.31 45 LEU B O 1
ATOM 1312 N N . GLN B 1 46 ? 8.664 -21.797 -10.539 1 97.88 46 GLN B N 1
ATOM 1313 C CA . GLN B 1 46 ? 9.773 -22.641 -10.961 1 97.88 46 GLN B CA 1
ATOM 1314 C C . GLN B 1 46 ? 10.406 -22.125 -12.25 1 97.88 46 GLN B C 1
ATOM 1316 O O . GLN B 1 46 ? 9.695 -21.828 -13.219 1 97.88 46 GLN B O 1
ATOM 1321 N N . GLY B 1 47 ? 11.773 -22 -12.273 1 97.75 47 GLY B N 1
ATOM 1322 C CA . GLY B 1 47 ? 12.492 -21.516 -13.438 1 97.75 47 GLY B CA 1
ATOM 1323 C C . GLY B 1 47 ? 13.047 -20.109 -13.242 1 97.75 47 GLY B C 1
ATOM 1324 O O . GLY B 1 47 ? 13.977 -19.703 -13.938 1 97.75 47 GLY B O 1
ATOM 1325 N N . LEU B 1 48 ? 12.469 -19.359 -12.367 1 98.38 48 LEU B N 1
ATOM 1326 C CA . LEU B 1 48 ? 13.078 -18.094 -11.969 1 98.38 48 LEU B CA 1
ATOM 1327 C C . LEU B 1 48 ? 14.312 -18.328 -11.109 1 98.38 48 LEU B C 1
ATOM 1329 O O . LEU B 1 48 ? 14.594 -19.469 -10.719 1 98.38 48 LEU B O 1
ATOM 1333 N N . ALA B 1 49 ? 15 -17.219 -10.852 1 96.44 49 ALA B N 1
ATOM 1334 C CA . ALA B 1 49 ? 16.125 -17.328 -9.922 1 96.44 49 ALA B CA 1
ATOM 1335 C C . ALA B 1 49 ? 15.656 -17.859 -8.562 1 96.44 49 ALA B C 1
ATOM 1337 O O . ALA B 1 49 ? 14.703 -17.344 -7.98 1 96.44 49 ALA B O 1
ATOM 1338 N N . ASN B 1 50 ? 16.25 -18.922 -8.062 1 97.56 50 ASN B N 1
ATOM 1339 C CA . ASN B 1 50 ? 15.945 -19.609 -6.816 1 97.56 50 ASN B CA 1
ATOM 1340 C C . ASN B 1 50 ? 14.531 -20.172 -6.824 1 97.56 50 ASN B C 1
ATOM 1342 O O . ASN B 1 50 ? 13.984 -20.5 -5.77 1 97.56 50 ASN B O 1
ATOM 1346 N N . ASN B 1 51 ? 13.875 -20.188 -8 1 98.19 51 ASN B N 1
ATOM 1347 C CA . ASN B 1 51 ? 12.508 -20.672 -8.141 1 98.19 51 ASN B CA 1
ATOM 1348 C C . ASN B 1 51 ? 11.539 -19.891 -7.25 1 98.19 51 ASN B C 1
ATOM 1350 O O . ASN B 1 51 ? 10.656 -20.484 -6.625 1 98.19 51 ASN B O 1
ATOM 1354 N N . SER B 1 52 ? 11.789 -18.625 -7.129 1 98.56 52 SER B N 1
ATOM 1355 C CA . SER B 1 52 ? 10.977 -17.781 -6.258 1 98.56 52 SER B CA 1
ATOM 1356 C C . SER B 1 52 ? 10.766 -16.406 -6.867 1 98.56 52 SER B C 1
ATOM 1358 O O . SER B 1 52 ? 11.445 -16.031 -7.828 1 98.56 52 SER B O 1
ATOM 1360 N N . CYS B 1 53 ? 9.742 -15.75 -6.453 1 98.81 53 CYS B N 1
ATOM 1361 C CA . CYS B 1 53 ? 9.453 -14.398 -6.906 1 98.81 53 CYS B CA 1
ATOM 1362 C C . CYS B 1 53 ? 10.57 -13.438 -6.508 1 98.81 53 CYS B C 1
ATOM 1364 O O . CYS B 1 53 ? 10.906 -13.328 -5.324 1 98.81 53 CYS B O 1
ATOM 1366 N N . HIS B 1 54 ? 11.125 -12.68 -7.367 1 98.75 54 HIS B N 1
ATOM 1367 C CA . HIS B 1 54 ? 12.18 -11.711 -7.078 1 98.75 54 HIS B CA 1
ATOM 1368 C C . HIS B 1 54 ? 11.625 -10.297 -7.008 1 98.75 54 HIS B C 1
ATOM 1370 O O . HIS B 1 54 ? 12.391 -9.328 -6.891 1 98.75 54 HIS B O 1
ATOM 1376 N N . CYS B 1 55 ? 10.344 -10.102 -7.191 1 98.75 55 CYS B N 1
ATOM 1377 C CA . CYS B 1 55 ? 9.695 -8.805 -7.086 1 98.75 55 CYS B CA 1
ATOM 1378 C C . CYS B 1 55 ? 9.352 -8.484 -5.637 1 98.75 55 CYS B C 1
ATOM 1380 O O . CYS B 1 55 ? 8.602 -9.219 -4.992 1 98.75 55 CYS B O 1
ATOM 1382 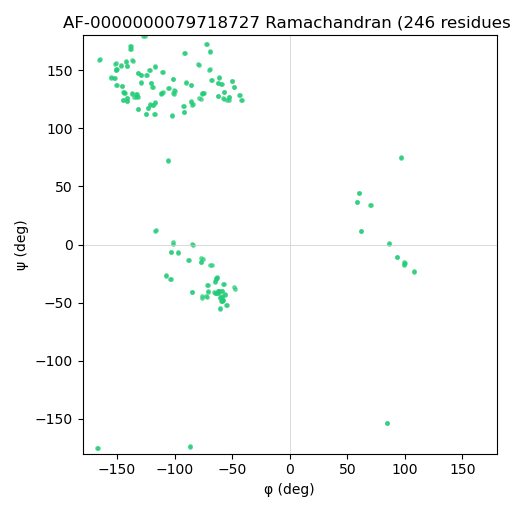N N . PRO B 1 56 ? 9.898 -7.359 -5.094 1 98.75 56 PRO B N 1
ATOM 1383 C CA . PRO B 1 56 ? 9.414 -6.973 -3.766 1 98.75 56 PRO B CA 1
ATOM 1384 C C . PRO B 1 56 ? 7.973 -6.473 -3.789 1 98.75 56 PRO B C 1
ATOM 1386 O O . PRO B 1 56 ? 7.52 -5.93 -4.801 1 98.75 56 PRO B O 1
ATOM 1389 N N . HIS B 1 57 ? 7.199 -6.641 -2.705 1 98.88 57 HIS B N 1
ATOM 1390 C CA . HIS B 1 57 ? 5.793 -6.27 -2.607 1 98.88 57 HIS B CA 1
ATOM 1391 C C . HIS B 1 57 ? 5.512 -5.512 -1.314 1 98.88 57 HIS B C 1
ATOM 1393 O O . HIS B 1 57 ? 5.957 -5.922 -0.24 1 98.88 57 HIS B O 1
ATOM 1399 N N . TRP B 1 58 ? 4.887 -4.422 -1.378 1 98.94 58 TRP B N 1
ATOM 1400 C CA . TRP B 1 58 ? 4.227 -3.756 -0.259 1 98.94 58 TRP B CA 1
ATOM 1401 C C . TRP B 1 58 ? 2.713 -3.906 -0.348 1 98.94 58 TRP B C 1
ATOM 1403 O O . TRP B 1 58 ? 2.131 -3.75 -1.423 1 98.94 58 TRP B O 1
ATOM 1413 N N . GLY B 1 59 ? 2.084 -4.25 0.792 1 98.88 59 GLY B N 1
ATOM 1414 C CA . GLY B 1 59 ? 0.659 -4.453 0.591 1 98.88 59 GLY B CA 1
ATOM 1415 C C . GLY B 1 59 ? -0.123 -4.523 1.89 1 98.88 59 GLY B C 1
ATOM 1416 O O . GLY B 1 59 ? 0.396 -4.168 2.951 1 98.88 59 GLY B O 1
ATOM 1417 N N . TYR B 1 60 ? -1.382 -4.805 1.73 1 98.94 60 TYR B N 1
ATOM 1418 C CA . TYR B 1 60 ? -2.379 -4.82 2.795 1 98.94 60 TYR B CA 1
ATOM 1419 C C . TYR B 1 60 ? -3.391 -5.941 2.578 1 98.94 60 TYR B C 1
ATOM 1421 O O . TYR B 1 60 ? -3.912 -6.109 1.475 1 98.94 60 TYR B O 1
ATOM 1429 N N . VAL B 1 61 ? -3.633 -6.742 3.656 1 98.94 61 VAL B N 1
ATOM 1430 C CA . VAL B 1 61 ? -4.578 -7.852 3.574 1 98.94 61 VAL B CA 1
ATOM 1431 C C . VAL B 1 61 ? -5.965 -7.379 4.016 1 98.94 61 VAL B C 1
ATOM 1433 O O . VAL B 1 61 ? -6.156 -7.004 5.176 1 98.94 61 VAL B O 1
ATOM 1436 N N . LEU B 1 62 ? -6.898 -7.473 3.131 1 98.88 62 LEU B N 1
ATOM 1437 C CA . LEU B 1 62 ? -8.266 -7.055 3.416 1 98.88 62 LEU B CA 1
ATOM 1438 C C . LEU B 1 62 ? -9.047 -8.172 4.105 1 98.88 62 LEU B C 1
ATOM 1440 O O . LEU B 1 62 ? -9.875 -7.91 4.977 1 98.88 62 LEU B O 1
ATOM 1444 N N . GLU B 1 63 ? -8.852 -9.367 3.668 1 98.81 63 GLU B N 1
ATOM 1445 C CA . GLU B 1 63 ? -9.547 -10.547 4.16 1 98.81 63 GLU B CA 1
ATOM 1446 C C . GLU B 1 63 ? -8.68 -11.797 4.016 1 98.81 63 GLU B C 1
ATOM 1448 O O . GLU B 1 63 ? -7.879 -11.898 3.084 1 98.81 63 GLU B O 1
ATOM 1453 N N . GLY B 1 64 ? -8.914 -12.727 4.949 1 98.88 64 GLY B N 1
ATOM 1454 C CA . GLY B 1 64 ? -8.352 -14.062 4.777 1 98.88 64 GLY B CA 1
ATOM 1455 C C . GLY B 1 64 ? -6.926 -14.172 5.281 1 98.88 64 GLY B C 1
ATOM 1456 O O . GLY B 1 64 ? -6.559 -13.539 6.273 1 98.88 64 GLY B O 1
ATOM 1457 N N . ALA B 1 65 ? -6.164 -15.141 4.684 1 98.94 65 ALA B N 1
ATOM 1458 C CA . ALA B 1 65 ? -4.816 -15.438 5.164 1 98.94 65 ALA B CA 1
ATOM 1459 C C . ALA B 1 65 ? -3.959 -16.047 4.055 1 98.94 65 ALA B C 1
ATOM 1461 O O . ALA B 1 65 ? -4.449 -16.844 3.252 1 98.94 65 ALA B O 1
ATOM 1462 N N . MET B 1 66 ? -2.686 -15.695 4.039 1 98.94 66 MET B N 1
ATOM 1463 C CA . MET B 1 66 ? -1.703 -16.188 3.078 1 98.94 66 MET B CA 1
ATOM 1464 C C . MET B 1 66 ? -0.358 -16.438 3.754 1 98.94 66 MET B C 1
ATOM 1466 O O . MET B 1 66 ? 0.174 -15.555 4.43 1 98.94 66 MET B O 1
ATOM 1470 N N . LEU B 1 67 ? 0.106 -17.594 3.576 1 98.94 67 LEU B N 1
ATOM 1471 C CA . LEU B 1 67 ? 1.421 -17.969 4.094 1 98.94 67 LEU B CA 1
ATOM 1472 C C . LEU B 1 67 ? 2.516 -17.578 3.102 1 98.94 67 LEU B C 1
ATOM 1474 O O . LEU B 1 67 ? 2.488 -18.016 1.945 1 98.94 67 LEU B O 1
ATOM 1478 N N . VAL B 1 68 ? 3.445 -16.812 3.518 1 98.94 68 VAL B N 1
ATOM 1479 C CA . VAL B 1 68 ? 4.621 -16.469 2.725 1 98.94 68 VAL B CA 1
ATOM 1480 C C . VAL B 1 68 ? 5.809 -17.328 3.172 1 98.94 68 VAL B C 1
ATOM 1482 O O . VAL B 1 68 ? 6.051 -17.484 4.371 1 98.94 68 VAL B O 1
ATOM 1485 N N . ILE B 1 69 ? 6.492 -17.875 2.264 1 98.75 69 ILE B N 1
ATOM 1486 C CA . ILE B 1 69 ? 7.688 -18.672 2.51 1 98.75 69 ILE B CA 1
ATOM 1487 C C . ILE B 1 69 ? 8.891 -18.031 1.823 1 98.75 69 ILE B C 1
ATOM 1489 O O . ILE B 1 69 ? 8.922 -17.906 0.596 1 98.75 69 ILE B O 1
ATOM 1493 N N . TYR B 1 70 ? 9.914 -17.672 2.609 1 98.56 70 TYR B N 1
ATOM 1494 C CA . TYR B 1 70 ? 11.078 -16.984 2.066 1 98.56 70 TYR B CA 1
ATOM 1495 C C . TYR B 1 70 ? 12.164 -17.984 1.667 1 98.56 70 TYR B C 1
ATOM 1497 O O . TYR B 1 70 ? 12.148 -19.141 2.113 1 98.56 70 TYR B O 1
ATOM 1505 N N . ASP B 1 71 ? 13.07 -17.469 0.898 1 98.25 71 ASP B N 1
ATOM 1506 C CA . ASP B 1 71 ? 14.125 -18.328 0.385 1 98.25 71 ASP B CA 1
ATOM 1507 C C . ASP B 1 71 ? 14.977 -18.891 1.521 1 98.25 71 ASP B C 1
ATOM 1509 O O . ASP B 1 71 ? 15.562 -19.969 1.394 1 98.25 71 ASP B O 1
ATOM 1513 N N . ASP B 1 72 ? 15.102 -18.203 2.623 1 97.88 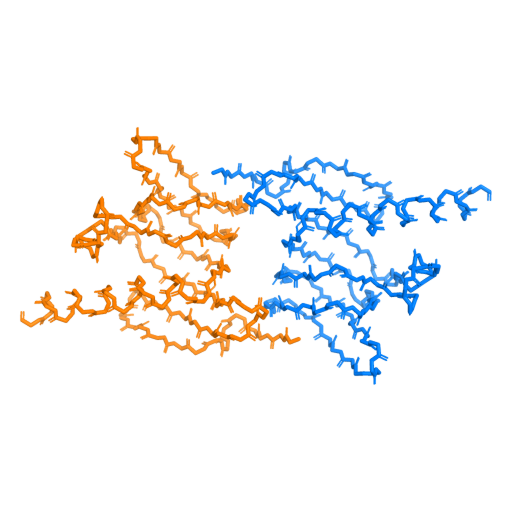72 ASP B N 1
ATOM 1514 C CA . ASP B 1 72 ? 15.914 -18.672 3.744 1 97.88 72 ASP B CA 1
ATOM 1515 C C . ASP B 1 72 ? 15.133 -19.625 4.637 1 97.88 72 ASP B C 1
ATOM 1517 O O . ASP B 1 72 ? 15.617 -20.047 5.688 1 97.88 72 ASP B O 1
ATOM 1521 N N . GLY B 1 73 ? 13.906 -19.875 4.293 1 96.94 73 GLY B N 1
ATOM 1522 C CA . GLY B 1 73 ? 13.094 -20.859 5.012 1 96.94 73 GLY B CA 1
ATOM 1523 C C . GLY B 1 73 ? 12.141 -20.219 6.008 1 96.94 73 GLY B C 1
ATOM 1524 O O . GLY B 1 73 ? 11.227 -20.875 6.5 1 96.94 73 GLY B O 1
ATOM 1525 N N . LYS B 1 74 ? 12.375 -19.031 6.301 1 97.88 74 LYS B N 1
ATOM 1526 C CA . LYS B 1 74 ? 11.445 -18.344 7.199 1 97.88 74 LYS B CA 1
ATOM 1527 C C . LYS B 1 74 ? 10.047 -18.281 6.594 1 97.88 74 LYS B C 1
ATOM 1529 O O . LYS B 1 74 ? 9.898 -18.188 5.375 1 97.88 74 LYS B O 1
ATOM 1534 N N . GLU B 1 75 ? 9.047 -18.406 7.469 1 98.62 75 GLU B N 1
ATOM 1535 C CA . GLU B 1 75 ? 7.648 -18.312 7.059 1 98.62 75 GLU B CA 1
ATOM 1536 C C . GLU B 1 75 ? 6.922 -17.203 7.816 1 98.62 75 GLU B C 1
ATOM 1538 O O . GLU B 1 75 ? 7.242 -16.938 8.977 1 98.62 75 GLU B O 1
ATOM 1543 N N . GLU B 1 76 ? 6 -16.672 7.191 1 98.44 76 GLU B N 1
ATOM 1544 C CA . GLU B 1 76 ? 5.18 -15.617 7.793 1 98.44 76 GLU B CA 1
ATOM 1545 C C . GLU B 1 76 ? 3.732 -15.711 7.324 1 98.44 76 GLU B C 1
ATOM 1547 O O . GLU B 1 76 ? 3.465 -15.758 6.121 1 98.44 76 GLU B O 1
ATOM 1552 N N . LEU B 1 77 ? 2.779 -15.805 8.305 1 98.94 77 LEU B N 1
ATOM 1553 C CA . LEU B 1 77 ? 1.363 -15.836 7.957 1 98.94 77 LEU B CA 1
ATOM 1554 C C . LEU B 1 77 ? 0.771 -14.43 7.957 1 98.94 77 LEU B C 1
ATOM 1556 O O . LEU B 1 77 ? 0.696 -13.781 9 1 98.94 77 LEU B O 1
ATOM 1560 N N . LEU B 1 78 ? 0.363 -13.938 6.836 1 98.88 78 LEU B N 1
ATOM 1561 C CA . LEU B 1 78 ? -0.353 -12.672 6.703 1 98.88 78 LEU B CA 1
ATOM 1562 C C . LEU B 1 78 ? -1.851 -12.875 6.914 1 98.88 78 LEU B C 1
ATOM 1564 O O . LEU B 1 78 ? -2.438 -13.82 6.383 1 98.88 78 LEU B O 1
ATOM 1568 N N . THR B 1 79 ? -2.459 -11.984 7.637 1 98.94 79 THR B N 1
ATOM 1569 C CA . THR B 1 79 ? -3.893 -12.078 7.895 1 98.94 79 THR B CA 1
ATOM 1570 C C . THR B 1 79 ? -4.547 -10.703 7.793 1 98.94 79 THR B C 1
ATOM 1572 O O . THR B 1 79 ? -3.855 -9.688 7.656 1 98.94 79 THR B O 1
ATOM 1575 N N . LYS B 1 80 ? -5.887 -10.742 7.828 1 98.88 80 LYS B N 1
ATOM 1576 C CA . LYS B 1 80 ? -6.676 -9.516 7.719 1 98.88 80 LYS B CA 1
ATOM 1577 C C . LYS B 1 80 ? -6.09 -8.406 8.578 1 98.88 80 LYS B C 1
ATOM 1579 O O . LYS B 1 80 ? -5.824 -8.609 9.766 1 98.88 80 LYS B O 1
ATOM 1584 N N . GLY B 1 81 ? -5.879 -7.27 7.984 1 98.81 81 GLY B N 1
ATOM 1585 C CA . GLY B 1 81 ? -5.434 -6.102 8.727 1 98.81 81 GLY B CA 1
ATOM 1586 C C . GLY B 1 81 ? -3.924 -5.941 8.734 1 98.81 81 GLY B C 1
ATOM 1587 O O . GLY B 1 81 ? -3.408 -4.902 9.156 1 98.81 81 GLY B O 1
ATOM 1588 N N . ASP B 1 82 ? -3.203 -6.938 8.289 1 98.88 82 ASP B N 1
ATOM 1589 C CA . ASP B 1 82 ? -1.748 -6.848 8.227 1 98.88 82 ASP B CA 1
ATOM 1590 C C . ASP B 1 82 ? -1.302 -5.961 7.066 1 98.88 82 ASP B C 1
ATOM 1592 O O . ASP B 1 82 ? -1.814 -6.078 5.953 1 98.88 82 ASP B O 1
ATOM 1596 N N . ILE B 1 83 ? -0.44 -5.027 7.293 1 98.94 83 ILE B N 1
ATOM 1597 C CA . ILE B 1 83 ? 0.415 -4.375 6.309 1 98.94 83 ILE B CA 1
ATOM 1598 C C . ILE B 1 83 ? 1.733 -5.137 6.184 1 98.94 83 ILE B C 1
ATOM 1600 O O . ILE B 1 83 ? 2.307 -5.566 7.188 1 98.94 83 ILE B O 1
ATOM 1604 N N . PHE B 1 84 ? 2.236 -5.285 4.918 1 98.88 84 PHE B N 1
ATOM 1605 C CA . PHE B 1 84 ? 3.395 -6.16 4.773 1 98.88 84 PHE B CA 1
ATOM 1606 C C . PHE B 1 84 ? 4.379 -5.594 3.758 1 98.88 84 PHE B C 1
ATOM 1608 O O . PHE B 1 84 ? 4 -4.793 2.9 1 98.88 84 PHE B O 1
ATOM 1615 N N . TYR B 1 85 ? 5.566 -5.926 3.9 1 98.88 85 TYR B N 1
ATOM 1616 C CA . TYR B 1 85 ? 6.648 -5.855 2.924 1 98.88 85 TYR B CA 1
ATOM 1617 C C . TYR B 1 85 ? 7.281 -7.227 2.711 1 98.88 85 TYR B C 1
ATOM 1619 O O . TYR B 1 85 ? 7.738 -7.863 3.664 1 98.88 85 TYR B O 1
ATOM 1627 N N . LEU B 1 86 ? 7.188 -7.727 1.538 1 98.75 86 LEU B N 1
ATOM 1628 C CA . LEU B 1 86 ? 7.875 -8.953 1.141 1 98.75 86 LEU B CA 1
ATOM 1629 C C . LEU B 1 86 ? 9.109 -8.633 0.308 1 98.75 86 LEU B C 1
ATOM 1631 O O . LEU B 1 86 ? 9 -8.156 -0.822 1 98.75 86 LEU B O 1
ATOM 1635 N N . PRO B 1 87 ? 10.297 -8.875 0.834 1 98.38 87 PRO B N 1
ATOM 1636 C CA . PRO B 1 87 ? 11.484 -8.695 -0.013 1 98.38 87 PRO B CA 1
ATOM 1637 C C . PRO B 1 87 ? 11.578 -9.75 -1.118 1 98.38 87 PRO B C 1
ATOM 1639 O O . PRO B 1 87 ? 10.805 -10.711 -1.131 1 98.38 87 PRO B O 1
ATOM 1642 N N . SER B 1 88 ? 12.492 -9.43 -2.107 1 98.31 88 SER B N 1
ATOM 1643 C CA . SER B 1 88 ? 12.789 -10.43 -3.125 1 98.31 88 SER B CA 1
ATOM 1644 C C . SER B 1 88 ? 13.125 -11.773 -2.494 1 98.31 88 SER B C 1
ATOM 1646 O O . SER B 1 88 ? 13.82 -11.836 -1.477 1 98.31 88 SER B O 1
ATOM 1648 N N . GLY B 1 89 ? 12.656 -12.828 -3.111 1 98.62 89 GLY B N 1
ATOM 1649 C CA . GLY B 1 89 ? 12.953 -14.172 -2.65 1 98.62 89 GLY B CA 1
ATOM 1650 C C . GLY B 1 89 ? 11.859 -14.758 -1.771 1 98.62 89 GLY B C 1
ATOM 1651 O O . GLY B 1 89 ? 12.047 -14.914 -0.563 1 98.62 89 GLY B O 1
ATOM 1652 N N . HIS B 1 90 ? 10.766 -15.156 -2.352 1 98.88 90 HIS B N 1
ATOM 1653 C CA . HIS B 1 90 ? 9.664 -15.719 -1.583 1 98.88 90 HIS B CA 1
ATOM 1654 C C . HIS B 1 90 ? 8.672 -16.438 -2.492 1 98.88 90 HIS B C 1
ATOM 1656 O O . HIS B 1 90 ? 8.672 -16.219 -3.707 1 98.88 90 HIS B O 1
ATOM 1662 N N . THR B 1 91 ? 7.914 -17.281 -1.97 1 98.75 91 THR B N 1
ATOM 1663 C CA . THR B 1 91 ? 6.664 -17.781 -2.527 1 98.75 91 THR B CA 1
ATOM 1664 C C . THR B 1 91 ? 5.527 -17.641 -1.518 1 98.75 91 THR B C 1
ATOM 1666 O O . THR B 1 91 ? 5.707 -17.047 -0.453 1 98.75 91 THR B O 1
ATOM 1669 N N . ALA B 1 92 ? 4.328 -18.047 -1.918 1 98.75 92 ALA B N 1
ATOM 1670 C CA . ALA B 1 92 ? 3.184 -17.875 -1.025 1 98.75 92 ALA B CA 1
ATOM 1671 C C . ALA B 1 92 ? 2.135 -18.969 -1.264 1 98.75 92 ALA B C 1
ATOM 1673 O O . ALA B 1 92 ? 2.002 -19.469 -2.379 1 98.75 92 ALA B O 1
ATOM 1674 N N . ILE B 1 93 ? 1.394 -19.312 -0.277 1 98.88 93 ILE B N 1
ATOM 1675 C CA . ILE B 1 93 ? 0.278 -20.25 -0.296 1 98.88 93 ILE B CA 1
ATOM 1676 C C . ILE B 1 93 ? -0.92 -19.641 0.43 1 98.88 93 ILE B C 1
ATOM 1678 O O . ILE B 1 93 ? -0.816 -19.266 1.596 1 98.88 93 ILE B O 1
ATOM 1682 N N . VAL B 1 94 ? -2.043 -19.641 -0.231 1 98.88 94 VAL B N 1
ATOM 1683 C CA . VAL B 1 94 ? -3.258 -19.094 0.364 1 98.88 94 VAL B CA 1
ATOM 1684 C C . VAL B 1 94 ? -3.852 -20.109 1.346 1 98.88 94 VAL B C 1
ATOM 1686 O O . VAL B 1 94 ? -4.168 -21.234 0.969 1 98.88 94 VAL B O 1
ATOM 1689 N N . LYS B 1 95 ? -4.07 -19.672 2.537 1 98.94 95 LYS B N 1
ATOM 1690 C CA . LYS B 1 95 ? -4.523 -20.578 3.592 1 98.94 95 LYS B CA 1
ATOM 1691 C C . LYS B 1 95 ? -6.012 -20.391 3.869 1 98.94 95 LYS B C 1
ATOM 1693 O O . LYS B 1 95 ? -6.672 -21.297 4.383 1 98.94 95 LYS B O 1
ATOM 1698 N N . GLU B 1 96 ? -6.547 -19.281 3.688 1 98.81 96 GLU B N 1
ATOM 1699 C CA . GLU B 1 96 ? -7.953 -18.891 3.625 1 98.81 96 GLU B CA 1
ATOM 1700 C C . GLU B 1 96 ? -8.227 -18.016 2.416 1 98.81 96 GLU B C 1
ATOM 1702 O O . GLU B 1 96 ? -7.344 -17.266 1.968 1 98.81 96 GLU B O 1
ATOM 1707 N N . ASP B 1 97 ? -9.5 -18.141 1.845 1 98.81 97 ASP B N 1
ATOM 1708 C CA . ASP B 1 97 ? -9.789 -17.203 0.771 1 98.81 97 ASP B CA 1
ATOM 1709 C C . ASP B 1 97 ? -9.289 -15.797 1.121 1 98.81 97 ASP B C 1
ATOM 1711 O O . ASP B 1 97 ? -9.641 -15.25 2.168 1 98.81 97 ASP B O 1
ATOM 1715 N N . VAL B 1 98 ? -8.438 -15.234 0.224 1 98.88 98 VAL B N 1
ATOM 1716 C CA . VAL B 1 98 ? -7.754 -14 0.598 1 98.88 98 VAL B CA 1
ATOM 1717 C C . VAL B 1 98 ? -8.109 -12.891 -0.39 1 98.88 98 VAL B C 1
ATOM 1719 O O . VAL B 1 98 ? -8.344 -13.156 -1.571 1 98.88 98 VAL B O 1
ATOM 1722 N N . LYS B 1 99 ? -8.328 -11.703 0.079 1 98.88 99 LYS B N 1
ATOM 1723 C CA . LYS B 1 99 ? -8.367 -10.445 -0.667 1 98.88 99 LYS B CA 1
ATOM 1724 C C . LYS B 1 99 ? -7.262 -9.5 -0.201 1 98.88 99 LYS B C 1
ATOM 1726 O O . LYS B 1 99 ? -7.148 -9.211 0.992 1 98.88 99 LYS B O 1
ATOM 1731 N N . LEU B 1 100 ? -6.391 -9.094 -1.129 1 98.88 100 LEU B N 1
ATOM 1732 C CA . LEU B 1 100 ? -5.309 -8.203 -0.725 1 98.88 100 LEU B CA 1
ATOM 1733 C C . LEU B 1 100 ? -4.961 -7.227 -1.846 1 98.88 100 LEU B C 1
ATOM 1735 O O . LEU B 1 100 ? -5.215 -7.508 -3.02 1 98.88 100 LEU B O 1
ATOM 1739 N N . ILE B 1 101 ? -4.438 -6.082 -1.547 1 98.94 101 ILE B N 1
ATOM 1740 C CA . ILE B 1 101 ? -3.854 -5.137 -2.496 1 98.94 101 ILE B CA 1
ATOM 1741 C C . ILE B 1 101 ? -2.34 -5.082 -2.301 1 98.94 101 ILE B C 1
ATOM 1743 O O . ILE B 1 101 ? -1.843 -5.281 -1.19 1 98.94 101 ILE B O 1
ATOM 1747 N N . ASP B 1 102 ? -1.655 -4.844 -3.33 1 98.88 102 ASP B N 1
ATOM 1748 C CA . ASP B 1 102 ? -0.219 -4.645 -3.168 1 98.88 102 ASP B CA 1
ATOM 1749 C C . ASP B 1 102 ? 0.336 -3.727 -4.254 1 98.88 102 ASP B C 1
ATOM 1751 O O . ASP B 1 102 ? -0.302 -3.523 -5.289 1 98.88 102 ASP B O 1
ATOM 1755 N N . PHE B 1 103 ? 1.41 -3.094 -3.988 1 98.94 103 PHE B N 1
ATOM 1756 C CA . PHE B 1 103 ? 2.213 -2.219 -4.832 1 98.94 103 PHE B CA 1
ATOM 1757 C C . PHE B 1 103 ? 3.541 -2.877 -5.188 1 98.94 103 PHE B C 1
ATOM 1759 O O . PHE B 1 103 ? 4.254 -3.365 -4.309 1 98.94 103 PHE B O 1
ATOM 1766 N N . ASN B 1 104 ? 3.861 -2.867 -6.395 1 98.88 104 ASN B N 1
ATOM 1767 C CA . ASN B 1 104 ? 4.992 -3.643 -6.898 1 98.88 104 ASN B CA 1
ATOM 1768 C C . ASN B 1 104 ? 5.82 -2.84 -7.895 1 98.88 104 ASN B C 1
ATOM 1770 O O . ASN B 1 104 ? 5.281 -2.287 -8.852 1 98.88 104 ASN B O 1
ATOM 1774 N N . PRO B 1 105 ? 7.184 -2.773 -7.727 1 98.69 105 PRO B N 1
ATOM 1775 C CA . PRO B 1 105 ? 7.949 -2.16 -8.812 1 98.69 105 PRO B CA 1
ATOM 1776 C C . PRO B 1 105 ? 7.648 -2.783 -10.172 1 98.69 105 PRO B C 1
ATOM 1778 O O . PRO B 1 105 ? 7.785 -3.996 -10.344 1 98.69 105 PRO B O 1
ATOM 1781 N N . THR B 1 106 ? 7.297 -1.915 -11.141 1 98.75 106 THR B N 1
ATOM 1782 C CA . THR B 1 106 ? 6.668 -2.371 -12.375 1 98.75 106 THR B CA 1
ATOM 1783 C C . THR B 1 106 ? 7.602 -3.301 -13.148 1 98.75 106 THR B C 1
ATOM 1785 O O . THR B 1 106 ? 7.164 -4.324 -13.68 1 98.75 106 THR B O 1
ATOM 1788 N N . LYS B 1 107 ? 8.859 -2.967 -13.203 1 98.56 107 LYS B N 1
ATOM 1789 C CA . LYS B 1 107 ? 9.805 -3.768 -13.977 1 98.56 107 LYS B CA 1
ATOM 1790 C C . LYS B 1 107 ? 9.867 -5.199 -13.453 1 98.56 107 LYS B C 1
ATOM 1792 O O . LYS B 1 107 ? 9.672 -6.152 -14.203 1 98.56 107 LYS B O 1
ATOM 1797 N N . GLU B 1 108 ? 10.164 -5.285 -12.156 1 98.62 108 GLU B N 1
ATOM 1798 C CA . GLU B 1 108 ? 10.273 -6.602 -11.539 1 98.62 108 GLU B CA 1
ATOM 1799 C C . GLU B 1 108 ? 8.945 -7.352 -11.609 1 98.62 108 GLU B C 1
ATOM 1801 O O . GLU B 1 108 ? 8.922 -8.562 -11.859 1 98.62 108 GLU B O 1
ATOM 1806 N N . PHE B 1 109 ? 7.895 -6.66 -11.398 1 98.75 109 PHE B N 1
ATOM 1807 C CA . PHE B 1 109 ? 6.574 -7.277 -11.461 1 98.75 109 PHE B CA 1
ATOM 1808 C C . PHE B 1 109 ? 6.324 -7.887 -12.836 1 98.75 109 PHE B C 1
ATOM 1810 O O . PHE B 1 109 ? 5.887 -9.031 -12.945 1 98.75 109 PHE B O 1
ATOM 1817 N N . ASN B 1 110 ? 6.594 -7.098 -13.867 1 98.44 110 ASN B N 1
ATOM 1818 C CA . ASN B 1 110 ? 6.371 -7.562 -15.234 1 98.44 110 ASN B CA 1
ATOM 1819 C C . ASN B 1 110 ? 7.18 -8.82 -15.531 1 98.44 110 ASN B C 1
ATOM 1821 O O . ASN B 1 110 ? 6.695 -9.727 -16.219 1 98.44 110 ASN B O 1
ATOM 1825 N N . GLU B 1 111 ? 8.375 -8.867 -15.07 1 98.5 111 GLU B N 1
ATOM 1826 C CA . GLU B 1 111 ? 9.211 -10.039 -15.281 1 98.5 111 GLU B CA 1
ATOM 1827 C C . GLU B 1 111 ? 8.586 -11.281 -14.656 1 98.5 111 GLU B C 1
ATOM 1829 O O . GLU B 1 111 ? 8.516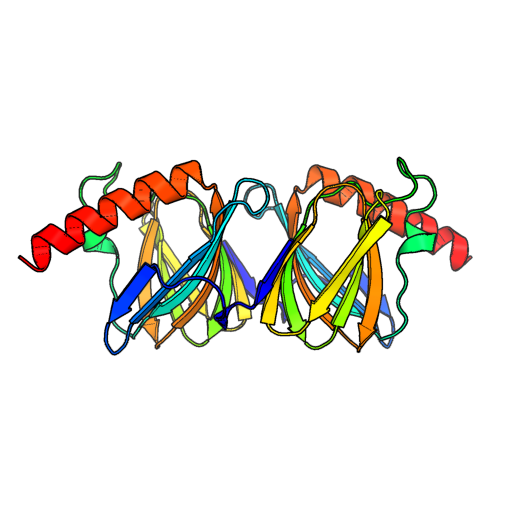 -12.336 -15.297 1 98.5 111 GLU B O 1
ATOM 1834 N N . VAL B 1 112 ? 8.117 -11.125 -13.422 1 98.5 112 VAL B N 1
ATOM 1835 C CA . VAL B 1 112 ? 7.59 -12.273 -12.688 1 98.5 112 VAL B CA 1
ATOM 1836 C C . VAL B 1 112 ? 6.25 -12.695 -13.281 1 98.5 112 VAL B C 1
ATOM 1838 O O . VAL B 1 112 ? 6.02 -13.883 -13.523 1 98.5 112 VAL B O 1
ATOM 1841 N N . ILE B 1 113 ? 5.391 -11.758 -13.547 1 97.5 113 ILE B N 1
ATOM 1842 C CA . ILE B 1 113 ? 4.039 -12.109 -13.969 1 97.5 113 ILE B CA 1
ATOM 1843 C C . ILE B 1 113 ? 4.07 -12.688 -15.383 1 97.5 113 ILE B C 1
ATOM 1845 O O . ILE B 1 113 ? 3.271 -13.562 -15.719 1 97.5 113 ILE B O 1
ATOM 1849 N N . THR B 1 114 ? 4.965 -12.195 -16.234 1 97.06 114 THR B N 1
ATOM 1850 C CA . THR B 1 114 ? 5.145 -12.789 -17.562 1 97.06 114 THR B CA 1
ATOM 1851 C C . THR B 1 114 ? 5.52 -14.266 -17.438 1 97.06 114 THR B C 1
ATOM 1853 O O . THR B 1 114 ? 4.949 -15.109 -18.141 1 97.06 114 THR B O 1
ATOM 1856 N N . HIS B 1 115 ? 6.449 -14.57 -16.609 1 97.5 115 HIS B N 1
ATOM 1857 C CA . HIS B 1 115 ? 6.867 -15.945 -16.375 1 97.5 115 HIS B CA 1
ATOM 1858 C C . HIS B 1 115 ? 5.703 -16.797 -15.883 1 97.5 115 HIS B C 1
ATOM 1860 O O . HIS B 1 115 ? 5.5 -17.922 -16.359 1 97.5 115 HIS B O 1
ATOM 1866 N N . VAL B 1 116 ? 4.965 -16.328 -14.898 1 96.12 116 VAL B N 1
ATOM 1867 C CA . VAL B 1 116 ? 3.828 -17.047 -14.328 1 96.12 116 VAL B CA 1
ATOM 1868 C C . VAL B 1 116 ? 2.799 -17.328 -15.414 1 96.12 116 VAL B C 1
ATOM 1870 O O . VAL B 1 116 ? 2.234 -18.422 -15.469 1 96.12 116 VAL B O 1
ATOM 1873 N N . GLY B 1 117 ? 2.551 -16.297 -16.203 1 93.69 117 GLY B N 1
ATOM 1874 C CA . GLY B 1 117 ? 1.648 -16.5 -17.328 1 93.69 117 GLY B CA 1
ATOM 1875 C C . GLY B 1 117 ? 2.09 -17.625 -18.25 1 93.69 117 GLY B C 1
ATOM 1876 O O . GLY B 1 117 ? 1.269 -18.438 -18.688 1 93.69 117 GLY B O 1
ATOM 1877 N N . MET B 1 118 ? 3.354 -17.688 -18.547 1 94.81 118 MET B N 1
ATOM 1878 C CA . MET B 1 118 ? 3.91 -18.734 -19.391 1 94.81 118 MET B CA 1
ATOM 1879 C C . MET B 1 118 ? 3.762 -20.109 -18.734 1 94.81 118 MET B C 1
ATOM 1881 O O . MET B 1 118 ? 3.408 -21.094 -19.391 1 94.81 118 MET B O 1
ATOM 1885 N N . LYS B 1 119 ? 4.004 -20.141 -17.5 1 94.25 119 LYS B N 1
ATOM 1886 C CA . LYS B 1 119 ? 3.891 -21.406 -16.766 1 94.25 119 LYS B CA 1
ATOM 1887 C C . LYS B 1 119 ? 2.447 -21.906 -16.734 1 94.25 119 LYS B C 1
ATOM 1889 O O . LYS B 1 119 ? 2.199 -23.094 -16.859 1 94.25 119 LYS B O 1
ATOM 1894 N N . MET B 1 120 ? 1.561 -21.047 -16.547 1 90.5 120 MET B N 1
ATOM 1895 C CA . MET B 1 120 ? 0.147 -21.406 -16.547 1 90.5 120 MET B CA 1
ATOM 1896 C C . MET B 1 120 ? -0.264 -21.984 -17.906 1 90.5 120 MET B C 1
ATOM 1898 O O . MET B 1 120 ? -1.049 -22.922 -17.969 1 90.5 120 MET B O 1
ATOM 1902 N N . ALA B 1 121 ? 0.234 -21.406 -18.922 1 89.75 121 ALA B N 1
ATOM 1903 C CA . ALA B 1 121 ? -0.076 -21.891 -20.266 1 89.75 121 ALA B CA 1
ATOM 1904 C C . ALA B 1 121 ? 0.48 -23.297 -20.484 1 89.75 121 ALA B C 1
ATOM 1906 O O . ALA B 1 121 ? -0.126 -24.109 -21.188 1 89.75 121 ALA B O 1
ATOM 1907 N N . GLU B 1 122 ? 1.519 -23.5 -19.859 1 87.5 122 GLU B N 1
ATOM 1908 C CA . GLU B 1 122 ? 2.129 -24.828 -19.953 1 87.5 122 GLU B CA 1
ATOM 1909 C C . GLU B 1 122 ? 1.302 -25.875 -19.219 1 87.5 122 GLU B C 1
ATOM 1911 O O . GLU B 1 122 ? 1.173 -27 -19.688 1 87.5 122 GLU B O 1
ATOM 1916 N N . PHE B 1 123 ? 0.757 -25.594 -18.094 1 80.5 123 PHE B N 1
ATOM 1917 C CA . PHE B 1 123 ? -0.022 -26.531 -17.297 1 80.5 123 PHE B CA 1
ATOM 1918 C C . PHE B 1 123 ? -1.417 -26.719 -17.891 1 80.5 123 PHE B C 1
ATOM 1920 O O . PHE B 1 123 ? -2.031 -27.766 -17.719 1 80.5 123 PHE B O 1
ATOM 1927 N N . GLY B 1 124 ? -2.055 -25.641 -18.25 1 67.88 124 GLY B N 1
ATOM 1928 C CA . GLY B 1 124 ? -3.383 -25.766 -18.828 1 67.88 124 GLY B CA 1
ATOM 1929 C C . GLY B 1 124 ? -3.381 -26.422 -20.188 1 67.88 124 GLY B C 1
ATOM 1930 O O . GLY B 1 124 ? -4.441 -26.766 -20.719 1 67.88 124 GLY B O 1
ATOM 1931 N N . GLY B 1 125 ? -2.305 -26.531 -20.938 1 50.59 125 GLY B N 1
ATOM 1932 C CA . GLY B 1 125 ? -2.236 -27.266 -22.188 1 50.59 125 GLY B CA 1
ATOM 1933 C C . GLY B 1 125 ? -1.896 -28.734 -22.016 1 50.59 125 GLY B C 1
ATOM 1934 O O . GLY B 1 125 ? -1.434 -29.141 -20.953 1 50.59 125 GLY B O 1
#

pLDDT: mean 97.02, std 5.6, range [50.41, 98.94]

Secondary structure (DSSP, 8-state):
-EEEGGGSPEEEEETTEEEEEEEEETTEEEEEEEE-TT-B-GGGGBTBGGGSB---EEEEEEEEEEEEEETTS-EEEEETTEEEEE-SSEEEEEEEEEEEEEEEEHHHHHHHHHHHHHHHHHHH-/-EEEGGGSPEEEEETTEEEEEEEEETTEEEEEEEE-TT-B-GGGGBTBGGGSB---EEEEEEEEEEEEEETTS-EEEEETTEEEEE-SSEEEEEEEEEEEEEEEEHHHHHHHHHHHHHHHHHHH-

InterPro domains:
  IPR011051 RmlC-like cupin domain superfamily [SSF51182] (55-112)
  IPR014710 RmlC-like jelly roll fold [G3DSA:2.60.120.10] (2-112)

Sequence (250 aa):
MKINKESIPTTMQSPDTTMRAQSNFGGMTVCFNELPKGTDFTPLLQGLANNSCHCPHWGYVLEGAMLVIYDDGKEELLTKGDIFYLPSGHTAIVKEDVKLIDFNPTKEFNEVITHVGMKMAEFGGMKINKESIPTTMQSPDTTMRAQSNFGGMTVCFNELPKGTDFTPLLQGLANNSCHCPHWGYVLEGAMLVIYDDGKEELLTKGDIFYLPSGHTAIVKEDVKLIDFNPTKEFNEVITHVGMKMAEFGG

Foldseek 3Di:
DDDDQVPADWDDDDPQWTKGWDDDPVQKIKIKIWHAAFDWCQQLQPPPDLSFQQWKKWKAWQAAWKWKAFSVGDIDIDGHGDTDIDHGGIIMGGHHGTIMMIIIRPVSVCVRVVSSVVSVVVVVD/DDDDQVRADWDDDDPQWTKGWDDDPVQKIKIKIWHAAFDWCQQLQPPPVLSFQQWKKWKAWQAAWKWKAFSVGDIDIDGHGDTDIDHGGIIMGGHHGTIMMIIIRPVSVCVRVVSSVVSVVVVVD

Solvent-accessible surface area (backbone atoms only — not comparable to full-atom values): 12397 Å² total; per-residue (Å²): 96,71,45,42,55,88,70,42,47,75,74,46,78,50,101,67,32,42,33,21,49,42,68,85,44,90,65,17,25,39,33,40,38,36,42,40,52,69,46,60,45,49,76,45,27,59,84,41,76,91,37,22,42,67,42,42,36,39,36,40,28,72,34,41,24,36,36,34,38,33,75,88,65,52,70,47,79,44,36,54,47,24,35,37,31,42,63,56,37,26,41,41,35,28,70,29,54,26,32,36,38,35,42,22,50,36,70,46,40,50,57,52,52,52,49,31,52,53,42,49,53,58,67,77,95,95,72,45,43,54,90,70,41,48,75,75,46,78,51,99,66,33,41,35,22,48,43,68,86,44,90,66,16,25,39,34,43,37,35,42,38,52,68,45,60,45,48,76,46,25,58,84,42,75,92,38,22,43,67,42,42,38,38,35,39,29,71,35,42,25,35,36,34,38,33,75,88,65,54,71,48,79,46,35,53,48,24,34,38,32,44,64,55,37,26,40,42,33,27,71,28,53,25,32,35,40,36,44,23,50,36,69,48,38,50,57,50,51,52,48,33,53,53,42,49,53,57,67,75,96

Nearest PDB structures (foldseek):
  2i45-assembly3_E  TM=7.157E-01  e=3.115E-05  Neisseria meningitidis
  2i45-assembly1_A  TM=7.119E-01  e=1.026E-04  Neisseria meningitidis
  3bcw-assembly1_A  TM=6.356E-01  e=3.869E-05  Bordetella bronchiseptica RB50
  3es4-assembly1_B  TM=6.641E-01  e=2.075E-04  Agrobacterium fabrum str. C58
  2b8m-assembly1_A-2  TM=5.771E-01  e=1.582E-04  Methanocaldococcus jannaschii

Radius of gyration: 18.87 Å; Cα contacts (8 Å, |Δi|>4): 597; chains: 2; bounding box: 31×54×44 Å